Protein AF-A0A9E0HLS0-F1 (afdb_monomer)

Sequence (232 aa):
MLLFGTSYRWLPRQTAWRVVLLAAPLFMARAAHAQPTDLIISQYLEGSTGTNKYIELYNGTGASINLADYDLRLYTNGSPTPSQTATLTGTLASGTTIVYGNSAGTLFPAFTALDAICNFNGDDAVVLWNNQTTSYVDIFGNISVDPGTAWTSGSLSTANQSLVRNPNICSGVTVNPSGSGPTSFTTLGSEWTNAGTDNVSGLGSHTMTCGPTVNFNTATGSALENTGPATV

Foldseek 3Di:
DDDDDDDDDDDDDDPDPDPDPPPDPPPPDDPFAAAFCDKEFFKFACFPPLFQTKTKIAAARQAKDAQQQKKKFKAAQQAQDGPFIDRDGDIHGHQWMAMEGDPPRDLDDRHDHDNRRRSDFQQMKIFIAGNVVRFTFAIDHAHNEGQPHHQDDVPDTRHQWMKGFDQADRTHDGDGFDDYHNPSRVCRVPTIDTPGGSDCVCPGGDHHSHDHPPPPPPPPPPPPPPPDDDDD

Structure (mmCIF, N/CA/C/O backbone):
data_AF-A0A9E0HLS0-F1
#
_entry.id   AF-A0A9E0HLS0-F1
#
loop_
_atom_site.group_PDB
_atom_site.id
_atom_site.type_symbol
_atom_site.label_atom_id
_atom_site.label_alt_id
_atom_site.label_comp_id
_atom_site.label_asym_id
_atom_site.label_entity_id
_atom_site.label_seq_id
_atom_site.pdbx_PDB_ins_code
_atom_site.Cartn_x
_atom_site.Cartn_y
_atom_site.Cartn_z
_atom_site.occupancy
_atom_site.B_iso_or_equiv
_atom_site.auth_seq_id
_atom_site.auth_comp_id
_atom_site.auth_asym_id
_atom_site.auth_atom_id
_atom_site.pdbx_PDB_model_num
ATOM 1 N N . MET A 1 1 ? 54.125 -54.005 80.741 1.00 47.41 1 MET A N 1
ATOM 2 C CA . MET A 1 1 ? 53.910 -53.868 79.285 1.00 47.41 1 MET A CA 1
ATOM 3 C C . MET A 1 1 ? 52.493 -53.319 79.102 1.00 47.41 1 MET A C 1
ATOM 5 O O . MET A 1 1 ? 51.559 -54.092 79.171 1.00 47.41 1 MET A O 1
ATOM 9 N N . LEU A 1 2 ? 52.226 -52.036 79.367 1.00 40.16 2 LEU A N 1
ATOM 10 C CA . LEU A 1 2 ? 52.409 -50.849 78.511 1.00 40.16 2 LEU A CA 1
ATOM 11 C C . LEU A 1 2 ? 51.781 -50.976 77.101 1.00 40.16 2 LEU A C 1
ATOM 13 O O . LEU A 1 2 ? 52.326 -51.693 76.270 1.00 40.16 2 LEU A O 1
ATOM 17 N N . LEU A 1 3 ? 50.738 -50.144 76.891 1.00 42.00 3 LEU A N 1
ATOM 18 C CA . LEU A 1 3 ? 50.242 -49.513 75.643 1.00 42.00 3 LEU A CA 1
ATOM 19 C C . LEU A 1 3 ? 49.256 -50.335 74.769 1.00 42.00 3 LEU A C 1
ATOM 21 O O . LEU A 1 3 ? 49.412 -51.541 74.676 1.00 42.00 3 LEU A O 1
ATOM 25 N N . PHE A 1 4 ? 48.212 -49.835 74.080 1.00 46.50 4 PHE A N 1
ATOM 26 C CA . PHE A 1 4 ? 47.559 -48.535 73.771 1.00 46.50 4 PHE A CA 1
ATOM 27 C C . PHE A 1 4 ? 46.036 -48.858 73.615 1.00 46.50 4 PHE A C 1
ATOM 29 O O . PHE A 1 4 ? 45.709 -49.957 73.188 1.00 46.50 4 PHE A O 1
ATOM 36 N N . GLY A 1 5 ? 45.027 -48.065 74.000 1.00 46.34 5 GLY A N 1
ATOM 37 C CA . GLY A 1 5 ? 44.682 -46.726 73.512 1.00 46.34 5 GLY A CA 1
ATOM 38 C C . GLY A 1 5 ? 43.653 -46.777 72.359 1.00 46.34 5 GLY A C 1
ATOM 39 O O . GLY A 1 5 ? 44.043 -46.633 71.208 1.00 46.34 5 GLY A O 1
ATOM 40 N N . THR A 1 6 ? 42.352 -46.968 72.631 1.00 54.38 6 THR A N 1
ATOM 41 C CA . THR A 1 6 ? 41.280 -46.810 71.620 1.00 54.38 6 THR A CA 1
ATOM 42 C C . THR A 1 6 ? 40.876 -45.341 71.507 1.00 54.38 6 THR A C 1
ATOM 44 O O . THR A 1 6 ? 40.258 -44.793 72.421 1.00 54.38 6 THR A O 1
ATOM 47 N N . SER A 1 7 ? 41.215 -44.690 70.398 1.00 53.34 7 SER A N 1
ATOM 48 C CA . SER A 1 7 ? 40.824 -43.310 70.104 1.00 53.34 7 SER A CA 1
ATOM 49 C C . SER A 1 7 ? 39.524 -43.266 69.291 1.00 53.34 7 SER A C 1
ATOM 51 O O . SER A 1 7 ? 39.466 -43.703 68.144 1.00 53.34 7 SER A O 1
ATOM 53 N N . TYR A 1 8 ? 38.468 -42.695 69.878 1.00 49.22 8 TYR A N 1
ATOM 54 C CA . TYR A 1 8 ? 37.250 -42.319 69.161 1.00 49.22 8 TYR A CA 1
ATOM 55 C C . TYR A 1 8 ? 37.487 -40.984 68.448 1.00 49.22 8 TYR A C 1
ATOM 57 O O . TYR A 1 8 ? 37.680 -39.945 69.081 1.00 49.22 8 TYR A O 1
ATOM 65 N N . ARG A 1 9 ? 37.501 -41.013 67.115 1.00 60.66 9 ARG A N 1
ATOM 66 C CA . ARG A 1 9 ? 37.663 -39.827 66.270 1.00 60.66 9 ARG A CA 1
ATOM 67 C C . ARG A 1 9 ? 36.282 -39.252 65.949 1.00 60.66 9 ARG A C 1
ATOM 69 O O . ARG A 1 9 ? 35.531 -39.830 65.171 1.00 60.66 9 ARG A O 1
ATOM 76 N N . TRP A 1 10 ? 35.953 -38.119 66.559 1.00 49.12 10 TRP A N 1
ATOM 77 C CA . TRP A 1 10 ? 34.743 -37.350 66.268 1.00 49.12 10 TRP A CA 1
ATOM 78 C C . TRP A 1 10 ? 34.842 -36.717 64.872 1.00 49.12 10 TRP A C 1
ATOM 80 O O . TRP A 1 10 ? 35.781 -35.972 64.594 1.00 49.12 10 TRP A O 1
ATOM 90 N N . LEU A 1 11 ? 33.883 -37.008 63.988 1.00 53.78 11 LEU A N 1
ATOM 91 C CA . LEU A 1 11 ? 33.710 -36.279 62.728 1.00 53.78 11 LEU A CA 1
ATOM 92 C C . LEU A 1 11 ? 32.859 -35.026 62.994 1.00 53.78 11 LEU A C 1
ATOM 94 O O . LEU A 1 11 ? 31.799 -35.148 63.615 1.00 53.78 11 LEU A O 1
ATOM 98 N N . PRO A 1 12 ? 33.267 -33.828 62.540 1.00 55.47 12 PRO A N 1
ATOM 99 C CA . PRO A 1 12 ? 32.436 -32.642 62.684 1.00 55.47 12 PRO A CA 1
ATOM 100 C C . PRO A 1 12 ? 31.186 -32.770 61.803 1.00 55.47 12 PRO A C 1
ATOM 102 O O . PRO A 1 12 ? 31.272 -33.089 60.615 1.00 55.47 12 PRO A O 1
ATOM 105 N N . ARG A 1 13 ? 30.009 -32.508 62.386 1.00 57.44 13 ARG A N 1
ATOM 106 C CA . ARG A 1 13 ? 28.751 -32.347 61.644 1.00 57.44 13 ARG A CA 1
ATOM 107 C C . ARG A 1 13 ? 28.887 -31.134 60.725 1.00 57.44 13 ARG A C 1
ATOM 109 O O . ARG A 1 13 ? 28.894 -30.005 61.203 1.00 57.44 13 ARG A O 1
ATOM 116 N N . GLN A 1 14 ? 28.973 -31.362 59.419 1.00 53.53 14 GLN A N 1
ATOM 117 C CA . GLN A 1 14 ? 28.853 -30.282 58.448 1.00 53.53 14 GLN A CA 1
ATOM 118 C C . GLN A 1 14 ? 27.379 -29.888 58.330 1.00 53.53 14 GLN A C 1
ATOM 120 O O . GLN A 1 14 ? 26.563 -30.626 57.780 1.00 53.53 14 GLN A O 1
ATOM 125 N N . THR A 1 15 ? 27.020 -28.732 58.883 1.00 55.91 15 THR A N 1
ATOM 126 C CA . THR A 1 15 ? 25.755 -28.062 58.582 1.00 55.91 15 THR A CA 1
ATOM 127 C C . THR A 1 15 ? 25.851 -27.510 57.165 1.00 55.91 15 THR A C 1
ATOM 129 O O . THR A 1 15 ? 26.413 -26.447 56.928 1.00 55.91 15 THR A O 1
ATOM 132 N N . ALA A 1 16 ? 25.347 -28.267 56.191 1.00 60.25 16 ALA A N 1
ATOM 133 C CA . ALA A 1 16 ? 25.200 -27.783 54.828 1.00 60.25 16 ALA A CA 1
ATOM 134 C C . ALA A 1 16 ? 24.056 -26.758 54.787 1.00 60.25 16 ALA A C 1
ATOM 136 O O . ALA A 1 16 ? 22.884 -27.110 54.929 1.00 60.25 16 ALA A O 1
ATOM 137 N N . TRP A 1 17 ? 24.396 -25.485 54.597 1.00 50.19 17 TRP A N 1
ATOM 138 C CA . TRP A 1 17 ? 23.429 -24.428 54.320 1.00 50.19 17 TRP A CA 1
ATOM 139 C C . TRP A 1 17 ? 22.937 -24.632 52.886 1.00 50.19 17 TRP A C 1
ATOM 141 O O . TRP A 1 17 ? 23.637 -24.321 51.924 1.00 50.19 17 TRP A O 1
ATOM 151 N N . ARG A 1 18 ? 21.753 -25.227 52.721 1.00 60.53 18 ARG A N 1
ATOM 152 C CA . ARG A 1 18 ? 21.102 -25.319 51.411 1.00 60.53 18 ARG A CA 1
ATOM 153 C C . ARG A 1 18 ? 20.559 -23.939 51.046 1.00 60.53 18 ARG A C 1
ATOM 155 O O . ARG A 1 18 ? 19.499 -23.549 51.523 1.00 60.53 18 ARG A O 1
ATOM 162 N N . VAL A 1 19 ? 21.274 -23.215 50.190 1.00 56.28 19 VAL A N 1
ATOM 163 C CA . VAL A 1 19 ? 20.707 -22.072 49.468 1.00 56.28 19 VAL A CA 1
ATOM 164 C C . VAL A 1 19 ? 19.720 -22.641 48.451 1.00 56.28 19 VAL A C 1
ATOM 166 O O . VAL A 1 19 ? 20.118 -23.208 47.436 1.00 56.28 19 VAL A O 1
ATOM 169 N N . VAL A 1 20 ? 18.425 -22.556 48.748 1.00 64.75 20 VAL A N 1
ATOM 170 C CA . VAL A 1 20 ? 17.376 -22.840 47.764 1.00 64.75 20 VAL A CA 1
ATOM 171 C C . VAL A 1 20 ? 17.273 -21.605 46.874 1.00 64.75 20 VAL A C 1
ATOM 173 O O . VAL A 1 20 ? 16.704 -20.595 47.281 1.00 64.75 20 VAL A O 1
ATOM 176 N N . LEU A 1 21 ? 17.863 -21.657 45.676 1.00 56.97 21 LEU A N 1
ATOM 177 C CA . LEU A 1 21 ? 17.586 -20.664 44.640 1.00 56.97 21 LEU A CA 1
ATOM 178 C C . LEU A 1 21 ? 16.124 -20.846 44.209 1.00 56.97 21 LEU A C 1
ATOM 180 O O . LEU A 1 21 ? 15.789 -21.788 43.491 1.00 56.97 21 LEU A O 1
ATOM 184 N N . LEU A 1 22 ? 15.245 -19.959 44.667 1.00 62.16 22 LEU A N 1
ATOM 185 C CA . LEU A 1 22 ? 13.916 -19.802 44.089 1.00 62.16 22 LEU A CA 1
ATOM 186 C C . LEU A 1 22 ? 14.090 -19.189 42.697 1.00 62.16 22 LEU A C 1
ATOM 188 O O . LEU A 1 22 ? 14.289 -17.984 42.557 1.00 62.16 22 LEU A O 1
ATOM 192 N N . ALA A 1 23 ? 14.044 -20.027 41.662 1.00 64.19 23 ALA A N 1
ATOM 193 C CA . ALA A 1 23 ? 13.878 -19.561 40.295 1.00 64.19 23 ALA A CA 1
ATOM 194 C C . ALA A 1 23 ? 12.467 -18.969 40.172 1.00 64.19 23 ALA A C 1
ATOM 196 O O . ALA A 1 23 ? 11.489 -19.696 40.003 1.00 64.19 23 ALA A O 1
ATOM 197 N N . ALA A 1 24 ? 12.349 -17.649 40.315 1.00 63.97 24 ALA A N 1
ATOM 198 C CA . ALA A 1 24 ? 11.128 -16.954 39.944 1.00 63.97 24 ALA A CA 1
ATOM 199 C C . ALA A 1 24 ? 10.973 -17.069 38.416 1.00 63.97 24 ALA A C 1
ATOM 201 O O . ALA A 1 24 ? 11.922 -16.738 37.697 1.00 63.97 24 ALA A O 1
ATOM 202 N N . PRO A 1 25 ? 9.833 -17.550 37.890 1.00 64.31 25 PRO A N 1
ATOM 203 C CA . PRO A 1 25 ? 9.593 -17.515 36.457 1.00 64.31 25 PRO A CA 1
ATOM 204 C C . PRO A 1 25 ? 9.658 -16.058 35.994 1.00 64.31 25 PRO A C 1
ATOM 206 O O . PRO A 1 25 ? 8.907 -15.207 36.472 1.00 64.31 25 PRO A O 1
ATOM 209 N N . LEU A 1 26 ? 10.581 -15.765 35.077 1.00 57.06 26 LEU A N 1
ATOM 210 C CA . LEU A 1 26 ? 10.636 -14.475 34.407 1.00 57.06 26 LEU A CA 1
ATOM 211 C C . LEU A 1 26 ? 9.437 -14.401 33.456 1.00 57.06 26 LEU A C 1
ATOM 213 O O . LEU A 1 26 ? 9.509 -14.826 32.304 1.00 57.06 26 LEU A O 1
ATOM 217 N N . PHE A 1 27 ? 8.312 -13.894 33.953 1.00 56.50 27 PHE A N 1
ATOM 218 C CA . PHE A 1 27 ? 7.195 -13.511 33.105 1.00 56.50 27 PHE A CA 1
ATOM 219 C C . PHE A 1 27 ? 7.616 -12.276 32.312 1.00 56.50 27 PHE A C 1
ATOM 221 O O . PHE A 1 27 ? 7.570 -11.153 32.811 1.00 56.50 27 PHE A O 1
ATOM 228 N N . MET A 1 28 ? 8.056 -12.478 31.070 1.00 59.19 28 MET A N 1
ATOM 229 C CA . MET A 1 28 ? 8.166 -11.370 30.130 1.00 59.19 28 MET A CA 1
ATOM 230 C C . MET A 1 28 ? 6.752 -10.892 29.803 1.00 59.19 28 MET A C 1
ATOM 232 O O . MET A 1 28 ? 6.023 -11.538 29.049 1.00 59.19 28 MET A O 1
ATOM 236 N N . ALA A 1 29 ? 6.350 -9.767 30.390 1.00 53.69 29 ALA A N 1
ATOM 237 C CA . ALA A 1 29 ? 5.161 -9.056 29.958 1.00 53.69 29 ALA A CA 1
ATOM 238 C C . ALA A 1 29 ? 5.391 -8.597 28.511 1.00 53.69 29 ALA A C 1
ATOM 240 O O . ALA A 1 29 ? 6.211 -7.717 28.249 1.00 53.69 29 ALA A O 1
ATOM 241 N N . ARG A 1 30 ? 4.695 -9.219 27.554 1.00 57.50 30 ARG A N 1
ATOM 242 C CA . ARG A 1 30 ? 4.601 -8.684 26.192 1.00 57.50 30 ARG A CA 1
ATOM 243 C C . ARG A 1 30 ? 3.925 -7.322 26.305 1.00 57.50 30 ARG A C 1
ATOM 245 O O . ARG A 1 30 ? 2.801 -7.248 26.796 1.00 57.50 30 ARG A O 1
ATOM 252 N N . ALA A 1 31 ? 4.597 -6.262 25.862 1.00 54.00 31 ALA A N 1
ATOM 253 C CA . ALA A 1 31 ? 3.938 -4.984 25.641 1.00 54.00 31 ALA A CA 1
ATOM 254 C C . ALA A 1 31 ? 2.826 -5.218 24.607 1.00 54.00 31 ALA A C 1
ATOM 256 O O . ALA A 1 31 ? 3.102 -5.470 23.435 1.00 54.00 31 ALA A O 1
ATOM 257 N N . ALA A 1 32 ? 1.574 -5.237 25.061 1.00 58.31 32 ALA A N 1
ATOM 258 C CA . ALA A 1 32 ? 0.422 -5.295 24.179 1.00 58.31 32 ALA A CA 1
ATOM 259 C C . ALA A 1 32 ? 0.215 -3.887 23.616 1.00 58.31 32 ALA A C 1
ATOM 261 O O . ALA A 1 32 ? -0.137 -2.965 24.351 1.00 58.31 32 ALA A O 1
ATOM 262 N N . HIS A 1 33 ? 0.496 -3.708 22.329 1.00 66.38 33 HIS A N 1
ATOM 263 C CA . HIS A 1 33 ? 0.098 -2.500 21.618 1.00 66.38 33 HIS A CA 1
ATOM 264 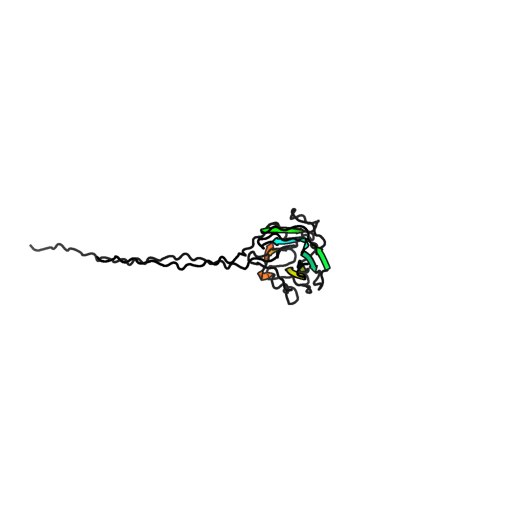C C . HIS A 1 33 ? -1.423 -2.460 21.471 1.00 66.38 33 HIS A C 1
ATOM 266 O O . HIS A 1 33 ? -2.050 -3.513 21.341 1.00 66.38 33 HIS A O 1
ATOM 272 N N . ALA A 1 34 ? -1.985 -1.246 21.478 1.00 77.56 34 ALA A N 1
ATOM 273 C CA . ALA A 1 34 ? -3.419 -1.003 21.366 1.00 77.56 34 ALA A CA 1
ATOM 274 C C . ALA A 1 34 ? -4.048 -1.764 20.190 1.00 77.56 34 ALA A C 1
ATOM 276 O O . ALA A 1 34 ? -3.391 -2.052 19.187 1.00 77.56 34 ALA A O 1
ATOM 277 N N . GLN A 1 35 ? -5.332 -2.096 20.332 1.00 85.75 35 GLN A N 1
ATOM 278 C CA . GLN A 1 35 ? -6.074 -2.738 19.256 1.00 85.75 35 GLN A CA 1
ATOM 279 C C . GLN A 1 35 ? -6.053 -1.865 17.996 1.00 85.75 35 GLN A C 1
ATOM 281 O O . GLN A 1 35 ? -6.328 -0.668 18.107 1.00 85.75 35 GLN A O 1
ATOM 286 N N . PRO A 1 36 ? -5.736 -2.445 16.825 1.00 92.44 36 PRO A N 1
ATOM 287 C CA . PRO A 1 36 ? -5.835 -1.742 15.557 1.00 92.44 36 PRO A CA 1
ATOM 288 C C . PRO A 1 36 ? -7.257 -1.239 15.366 1.00 92.44 36 PRO A C 1
ATOM 290 O O . PRO A 1 36 ? -8.219 -1.960 15.624 1.00 92.44 36 PRO A O 1
ATOM 293 N N . THR A 1 37 ? -7.393 -0.004 14.912 1.00 94.25 37 THR A N 1
ATOM 294 C CA . THR A 1 37 ? -8.701 0.613 14.669 1.00 94.25 37 THR A CA 1
ATOM 295 C C . THR A 1 37 ? -9.044 0.700 13.190 1.00 94.25 37 THR A C 1
ATOM 297 O O . THR A 1 37 ? -10.175 1.034 12.861 1.00 94.25 37 THR A O 1
ATOM 300 N N . ASP A 1 38 ? -8.083 0.421 12.308 1.00 97.38 38 ASP A N 1
ATOM 301 C CA . ASP A 1 38 ? -8.254 0.508 10.861 1.00 97.38 38 ASP A CA 1
ATOM 302 C C . ASP A 1 38 ? -7.362 -0.520 10.133 1.00 97.38 38 ASP A C 1
ATOM 304 O O . ASP A 1 38 ? -6.604 -1.274 10.757 1.00 97.38 38 ASP A O 1
ATOM 308 N N . LEU A 1 39 ? -7.490 -0.568 8.811 1.00 98.50 39 LEU A N 1
ATOM 309 C CA . LEU A 1 39 ? -6.663 -1.346 7.898 1.00 98.50 39 LEU A CA 1
ATOM 310 C C . LEU A 1 39 ? -5.207 -0.857 7.890 1.00 98.50 39 LEU A C 1
ATOM 312 O O . LEU A 1 39 ? -4.907 0.289 8.218 1.00 98.50 39 LEU A O 1
ATOM 316 N N . ILE A 1 40 ? -4.304 -1.722 7.434 1.00 98.75 40 ILE A N 1
ATOM 317 C CA . ILE A 1 40 ? -2.924 -1.356 7.090 1.00 98.75 40 ILE A CA 1
ATOM 318 C C . ILE A 1 40 ? -2.550 -1.920 5.723 1.00 98.75 40 ILE A C 1
ATOM 320 O O . ILE A 1 40 ? -3.106 -2.936 5.296 1.00 98.75 40 ILE A O 1
ATOM 324 N N . ILE A 1 41 ? -1.557 -1.313 5.078 1.00 98.94 41 ILE A N 1
ATOM 325 C CA . ILE A 1 41 ? -0.798 -1.950 4.004 1.00 98.94 41 ILE A CA 1
ATOM 326 C C . ILE A 1 41 ? 0.180 -2.924 4.674 1.00 98.94 41 ILE A C 1
ATOM 328 O O . ILE A 1 41 ? 1.131 -2.511 5.350 1.00 98.94 41 ILE A O 1
ATOM 332 N N . SER A 1 42 ? -0.084 -4.222 4.531 1.00 98.81 42 SER A N 1
ATOM 333 C CA . SER A 1 42 ? 0.703 -5.298 5.149 1.00 98.81 42 SER A CA 1
ATOM 33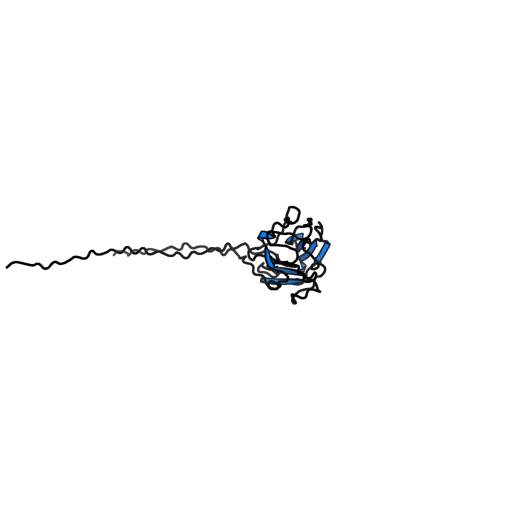4 C C . SER A 1 42 ? 1.834 -5.800 4.259 1.00 98.81 42 SER A C 1
ATOM 336 O O . SER A 1 42 ? 2.822 -6.329 4.775 1.00 98.81 42 SER A O 1
ATOM 338 N N . GLN A 1 43 ? 1.737 -5.599 2.944 1.00 98.75 43 GLN A N 1
ATOM 339 C CA . GLN A 1 43 ? 2.811 -5.920 2.015 1.00 98.75 43 GLN A CA 1
ATOM 340 C C . GLN A 1 43 ? 2.804 -4.988 0.801 1.00 98.75 43 GLN A C 1
ATOM 342 O O . GLN A 1 43 ? 1.756 -4.698 0.225 1.00 98.75 43 GLN A O 1
ATOM 347 N N . TYR A 1 44 ? 4.000 -4.562 0.406 1.00 98.81 44 TYR A N 1
ATOM 348 C CA . TYR A 1 44 ? 4.288 -3.913 -0.867 1.00 98.81 44 TYR A CA 1
ATOM 349 C C . TYR A 1 44 ? 5.259 -4.804 -1.634 1.00 98.81 44 TYR A C 1
ATOM 351 O O . TYR A 1 44 ? 6.250 -5.276 -1.073 1.00 98.81 44 TYR A O 1
ATOM 359 N N . LEU A 1 45 ? 4.990 -5.055 -2.908 1.00 98.69 45 LEU A N 1
ATOM 360 C CA . LEU A 1 45 ? 5.874 -5.843 -3.753 1.00 98.69 45 LEU A CA 1
ATOM 361 C C . LEU A 1 45 ? 6.042 -5.144 -5.093 1.00 98.69 45 LEU A C 1
ATOM 363 O O . LEU A 1 45 ? 5.090 -5.086 -5.867 1.00 98.69 45 LEU A O 1
ATOM 367 N N . GLU A 1 46 ? 7.258 -4.680 -5.373 1.00 98.25 46 GLU A N 1
ATOM 368 C CA . GLU A 1 46 ? 7.716 -4.377 -6.728 1.00 98.25 46 GLU A CA 1
ATOM 369 C C . GLU A 1 46 ? 8.686 -5.479 -7.164 1.00 98.25 46 GLU A C 1
ATOM 371 O O . GLU A 1 46 ? 9.760 -5.660 -6.588 1.00 98.25 46 GLU A O 1
ATOM 376 N N . GLY A 1 47 ? 8.266 -6.279 -8.136 1.00 94.06 47 GLY A N 1
ATOM 377 C CA . GLY A 1 47 ? 9.040 -7.395 -8.655 1.00 94.06 47 GLY A CA 1
ATOM 378 C C . GLY A 1 47 ? 10.116 -6.936 -9.630 1.00 94.06 47 GLY A C 1
ATOM 379 O O . GLY A 1 47 ? 10.054 -5.833 -10.166 1.00 94.06 47 GLY A O 1
ATOM 380 N N . SER A 1 48 ? 11.080 -7.813 -9.910 1.00 90.81 48 SER A N 1
ATOM 381 C CA . SER A 1 48 ? 12.155 -7.523 -10.875 1.00 90.81 48 SER A CA 1
ATOM 382 C C . SER A 1 48 ? 11.626 -7.342 -12.302 1.00 90.81 48 SER A C 1
ATOM 384 O O . SER A 1 48 ? 12.203 -6.630 -13.125 1.00 90.81 48 SER A O 1
ATOM 386 N N . THR A 1 49 ? 10.498 -7.986 -12.601 1.00 81.31 49 THR A N 1
ATOM 387 C CA . THR A 1 49 ? 9.719 -7.769 -13.816 1.00 81.31 49 THR A CA 1
ATOM 388 C C . THR A 1 49 ? 8.715 -6.648 -13.564 1.00 81.31 49 THR A C 1
ATOM 390 O O . THR A 1 49 ? 7.943 -6.738 -12.609 1.00 81.31 49 THR A O 1
ATOM 393 N N . GLY A 1 50 ? 8.632 -5.656 -14.452 1.00 88.19 50 GLY A N 1
ATOM 394 C CA . GLY A 1 50 ? 7.801 -4.458 -14.256 1.00 88.19 50 GLY A CA 1
ATOM 395 C C . GLY A 1 50 ? 6.284 -4.669 -14.093 1.00 88.19 50 GLY A C 1
ATOM 396 O O . GLY A 1 50 ? 5.570 -3.684 -13.925 1.00 88.19 50 GLY A O 1
ATOM 397 N N . THR A 1 51 ? 5.773 -5.904 -14.143 1.00 95.50 51 THR A N 1
ATOM 398 C CA . THR A 1 51 ? 4.354 -6.239 -13.923 1.00 95.50 51 THR A CA 1
ATOM 399 C C . THR A 1 51 ? 4.087 -7.040 -12.653 1.00 95.50 51 THR A C 1
ATOM 401 O O . THR A 1 51 ? 2.939 -7.131 -12.241 1.00 95.50 51 THR A O 1
ATOM 404 N N . ASN A 1 52 ? 5.087 -7.612 -11.979 1.00 97.62 52 ASN A N 1
ATOM 405 C CA . ASN A 1 52 ? 4.843 -8.282 -10.699 1.00 97.62 52 ASN A CA 1
ATOM 406 C C . ASN A 1 52 ? 4.759 -7.238 -9.588 1.00 97.62 52 ASN A C 1
ATOM 408 O O . ASN A 1 52 ? 5.715 -7.011 -8.860 1.00 97.62 52 ASN A O 1
ATOM 412 N N . LYS A 1 53 ? 3.610 -6.569 -9.510 1.00 98.44 53 LYS A N 1
ATOM 413 C CA . LYS A 1 53 ? 3.346 -5.456 -8.601 1.00 98.44 53 LYS A CA 1
ATOM 414 C C . LYS A 1 53 ? 2.119 -5.775 -7.770 1.00 98.44 53 LYS A C 1
ATOM 416 O O . LYS A 1 53 ? 1.047 -5.969 -8.345 1.00 98.44 53 LYS A O 1
ATOM 421 N N . TYR A 1 54 ? 2.276 -5.840 -6.449 1.00 98.81 54 TYR A N 1
ATOM 422 C CA . TYR A 1 54 ? 1.194 -6.195 -5.529 1.00 98.81 54 TYR A CA 1
ATOM 423 C C . TYR A 1 54 ? 1.165 -5.292 -4.295 1.00 98.81 54 TYR A C 1
ATOM 425 O O . TYR A 1 54 ? 2.208 -4.915 -3.762 1.00 98.81 54 TYR A O 1
ATOM 433 N N . ILE A 1 55 ? -0.047 -4.994 -3.833 1.00 98.88 55 ILE A N 1
ATOM 434 C CA . ILE A 1 55 ? -0.333 -4.318 -2.565 1.00 98.88 55 ILE A CA 1
ATOM 435 C C . ILE A 1 55 ? -1.264 -5.220 -1.771 1.00 98.88 55 ILE A C 1
ATOM 437 O O . ILE A 1 5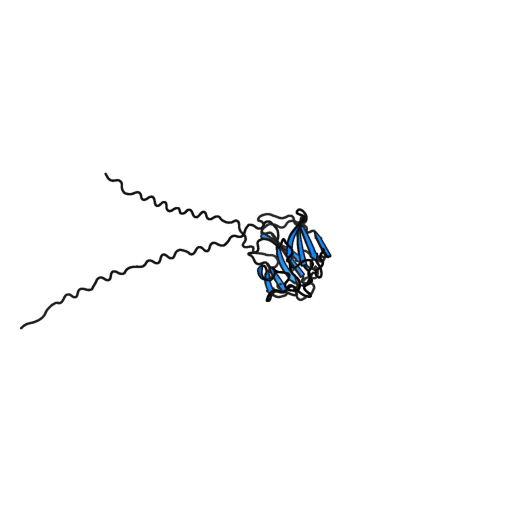5 ? -2.331 -5.591 -2.256 1.00 98.88 55 ILE A O 1
ATOM 441 N N . GLU A 1 56 ? -0.881 -5.558 -0.548 1.00 98.94 56 GLU A N 1
ATOM 442 C CA . GLU A 1 56 ? -1.741 -6.289 0.374 1.00 98.94 56 GLU A CA 1
ATOM 443 C C . GLU A 1 56 ? -2.279 -5.359 1.457 1.00 98.94 56 GLU A C 1
ATOM 445 O O . GLU A 1 56 ? -1.522 -4.602 2.068 1.00 98.94 56 GLU A O 1
ATOM 450 N N . LEU A 1 57 ? -3.584 -5.456 1.711 1.00 98.94 57 LEU A N 1
ATOM 451 C CA . LEU A 1 57 ? -4.227 -4.853 2.871 1.00 98.94 57 LEU A CA 1
ATOM 452 C C . LEU A 1 57 ? -4.555 -5.927 3.906 1.00 98.94 57 LEU A C 1
ATOM 454 O O . LEU A 1 57 ? -5.042 -6.999 3.543 1.00 98.94 57 LEU A O 1
ATOM 458 N N . TYR A 1 58 ? -4.379 -5.610 5.186 1.00 98.75 58 TYR A N 1
ATOM 459 C CA . TYR A 1 58 ? -4.756 -6.474 6.306 1.00 98.75 58 TYR A CA 1
ATOM 460 C C . TYR A 1 58 ? -5.744 -5.778 7.241 1.00 98.75 58 TYR A C 1
ATOM 462 O O . TYR A 1 58 ? -5.566 -4.610 7.596 1.00 98.75 58 TYR A O 1
ATOM 470 N N . ASN A 1 59 ? -6.756 -6.523 7.692 1.00 98.00 59 ASN A N 1
ATOM 471 C CA . ASN A 1 59 ? -7.691 -6.073 8.718 1.00 98.00 59 ASN A CA 1
ATOM 472 C C . ASN A 1 59 ? -7.366 -6.709 10.077 1.00 98.00 59 ASN A C 1
ATOM 474 O O . ASN A 1 59 ? -7.729 -7.854 10.336 1.00 98.00 59 ASN A O 1
ATOM 478 N N . GLY A 1 60 ? -6.736 -5.947 10.972 1.00 95.56 60 GLY A N 1
ATOM 479 C CA . GLY A 1 60 ? -6.418 -6.378 12.339 1.00 95.56 60 GLY A CA 1
ATOM 480 C C . GLY A 1 60 ? -7.420 -5.949 13.415 1.00 95.56 60 GLY A C 1
ATOM 481 O O . GLY A 1 60 ? -7.110 -6.087 14.594 1.00 95.56 60 GLY A O 1
ATOM 482 N N . THR A 1 61 ? -8.576 -5.390 13.046 1.00 95.19 61 THR A N 1
ATOM 483 C CA . THR A 1 61 ? -9.395 -4.573 13.967 1.00 95.19 61 THR A CA 1
ATOM 484 C C . THR A 1 61 ? -10.291 -5.345 14.933 1.00 95.19 61 THR A C 1
ATOM 486 O O . THR A 1 61 ? -10.870 -4.761 15.847 1.00 95.19 61 THR A O 1
ATOM 489 N N . GLY A 1 62 ? -10.454 -6.654 14.736 1.00 93.56 62 GLY A N 1
ATOM 490 C CA . GLY A 1 62 ? -11.418 -7.461 15.490 1.00 93.56 62 GLY A CA 1
ATOM 491 C C . GLY A 1 62 ? -12.843 -7.426 14.923 1.00 93.56 62 GLY A C 1
ATOM 492 O O . GLY A 1 62 ? -13.695 -8.175 15.399 1.00 93.56 62 GLY A O 1
ATOM 493 N N . ALA A 1 63 ? -13.113 -6.621 13.889 1.00 96.06 63 ALA A N 1
ATOM 494 C CA . ALA A 1 63 ? -14.398 -6.558 13.193 1.00 96.06 63 ALA A CA 1
ATOM 495 C C . ALA A 1 63 ? -14.223 -6.585 11.666 1.00 96.06 63 ALA A C 1
ATOM 497 O O . ALA A 1 63 ? -13.134 -6.366 11.145 1.00 96.06 63 ALA A O 1
ATOM 498 N N . SER A 1 64 ? -15.296 -6.885 10.929 1.00 98.19 64 SER A N 1
ATOM 499 C CA . SER A 1 64 ? -15.267 -6.786 9.462 1.00 98.19 64 SER A CA 1
ATOM 500 C C . SER A 1 64 ? -15.332 -5.324 9.022 1.00 98.19 64 SER A C 1
ATOM 502 O O . SER A 1 64 ? -16.085 -4.548 9.607 1.00 98.19 64 SER A O 1
ATOM 504 N N . ILE A 1 65 ? -14.584 -4.971 7.976 1.00 98.62 65 ILE A N 1
ATOM 505 C CA . ILE A 1 65 ? -14.534 -3.620 7.403 1.00 98.62 65 ILE A CA 1
ATOM 506 C C . ILE A 1 65 ? -15.146 -3.629 6.004 1.00 98.62 65 ILE A C 1
ATOM 508 O O . ILE A 1 65 ? -14.851 -4.507 5.192 1.00 98.62 65 ILE A O 1
ATOM 512 N N . ASN A 1 66 ? -15.990 -2.641 5.716 1.00 98.62 66 ASN A N 1
ATOM 513 C CA . ASN A 1 66 ? -16.513 -2.400 4.379 1.00 98.62 66 ASN A CA 1
ATOM 514 C C . ASN A 1 66 ? -15.456 -1.675 3.534 1.00 98.62 66 ASN A C 1
ATOM 516 O O . ASN A 1 66 ? -15.109 -0.531 3.807 1.00 98.62 66 ASN A O 1
ATOM 520 N N . LEU A 1 67 ? -14.945 -2.333 2.494 1.00 98.81 67 LEU A N 1
ATOM 521 C CA . LEU A 1 67 ? -13.888 -1.768 1.657 1.00 98.81 67 LEU A CA 1
ATOM 522 C C . LEU A 1 67 ? -14.397 -0.633 0.760 1.00 98.81 67 LEU A C 1
ATOM 524 O O . LEU A 1 67 ? -13.597 0.200 0.357 1.00 98.81 67 LEU A O 1
ATOM 528 N N . ALA A 1 68 ? -15.706 -0.533 0.503 1.00 98.56 68 ALA A N 1
ATOM 529 C CA . ALA A 1 68 ? -16.270 0.584 -0.264 1.00 98.56 68 ALA A CA 1
ATOM 530 C C . ALA A 1 68 ? -16.082 1.956 0.415 1.00 98.56 68 ALA A C 1
ATOM 532 O O . ALA A 1 68 ? -16.222 2.992 -0.231 1.00 98.56 68 ALA A O 1
ATOM 533 N N . ASP A 1 69 ? -15.727 1.965 1.701 1.00 98.69 69 ASP A N 1
ATOM 534 C CA . ASP A 1 69 ? -15.380 3.175 2.444 1.00 98.69 69 ASP A CA 1
ATOM 535 C C . ASP A 1 69 ? -13.941 3.649 2.180 1.00 98.69 69 ASP A C 1
ATOM 537 O O . ASP A 1 69 ? -13.546 4.698 2.686 1.00 98.69 69 ASP A O 1
ATOM 541 N N . TYR A 1 70 ? -13.162 2.918 1.375 1.00 98.94 70 TYR A N 1
ATOM 542 C CA . TYR A 1 70 ? -11.740 3.167 1.161 1.00 98.94 70 TYR A CA 1
ATOM 543 C C . TYR A 1 70 ? -11.382 3.313 -0.317 1.00 98.94 70 TYR A C 1
ATOM 545 O O . TYR A 1 70 ? -11.941 2.645 -1.189 1.00 98.94 70 TYR A O 1
ATOM 553 N N . ASP A 1 71 ? -10.370 4.137 -0.572 1.00 98.88 71 ASP A N 1
ATOM 554 C CA . ASP A 1 71 ? -9.644 4.164 -1.837 1.00 98.88 71 ASP A CA 1
ATOM 555 C C . ASP A 1 71 ? -8.214 3.661 -1.633 1.00 98.88 71 ASP A C 1
ATOM 557 O O . ASP A 1 71 ? -7.577 3.970 -0.621 1.00 98.88 71 ASP A O 1
ATOM 561 N N . LEU A 1 72 ? -7.665 3.010 -2.659 1.00 98.94 72 LEU A N 1
ATOM 562 C CA . LEU A 1 72 ? -6.227 3.060 -2.907 1.00 98.94 72 LEU A CA 1
ATOM 563 C C . LEU A 1 72 ? -5.915 4.219 -3.855 1.00 98.94 72 LEU A C 1
ATOM 565 O O . LEU A 1 72 ? -6.621 4.449 -4.841 1.00 98.94 72 LEU A O 1
ATOM 569 N N . ARG A 1 73 ? -4.849 4.958 -3.552 1.00 98.88 73 ARG A N 1
ATOM 570 C CA . ARG A 1 73 ? -4.405 6.130 -4.314 1.00 98.88 73 ARG A CA 1
ATOM 571 C C . ARG A 1 73 ? -2.929 6.015 -4.638 1.00 98.88 73 ARG A C 1
ATOM 573 O O . ARG A 1 73 ? -2.126 5.719 -3.757 1.00 98.88 73 ARG A O 1
ATOM 580 N N . LEU A 1 74 ? -2.591 6.282 -5.891 1.00 98.88 74 LEU A N 1
ATOM 581 C CA . LEU A 1 74 ? -1.221 6.307 -6.379 1.00 98.88 74 LEU A CA 1
ATOM 582 C C . LEU A 1 74 ? -0.781 7.750 -6.591 1.00 98.88 74 LEU A C 1
ATOM 584 O O . LEU A 1 74 ? -1.498 8.530 -7.219 1.00 98.88 74 LEU A O 1
ATOM 588 N N . TYR A 1 75 ? 0.404 8.088 -6.106 1.00 98.81 75 TYR A N 1
ATOM 589 C CA . TYR A 1 75 ? 1.038 9.385 -6.292 1.00 98.81 75 TYR A CA 1
ATOM 590 C C . TYR A 1 75 ? 2.337 9.167 -7.052 1.00 98.81 75 TYR A C 1
ATOM 592 O O . TYR A 1 75 ? 3.338 8.759 -6.464 1.00 98.81 75 TYR A O 1
ATOM 600 N N . THR A 1 76 ? 2.291 9.419 -8.357 1.00 98.56 76 THR A N 1
ATOM 601 C CA . THR A 1 76 ? 3.392 9.082 -9.250 1.00 98.56 76 THR A CA 1
ATOM 602 C C . THR A 1 76 ? 4.508 10.121 -9.181 1.00 98.56 76 THR A C 1
ATOM 604 O O . THR A 1 76 ? 4.209 11.319 -9.203 1.00 98.56 76 THR A O 1
ATOM 607 N N . ASN A 1 77 ? 5.768 9.679 -9.121 1.00 97.38 77 ASN A N 1
ATOM 608 C CA . ASN A 1 77 ? 6.978 10.513 -9.193 1.00 97.38 77 ASN A CA 1
ATOM 609 C C . ASN A 1 77 ? 6.922 11.754 -8.283 1.00 97.38 77 ASN A C 1
ATOM 611 O O . ASN A 1 77 ? 7.084 12.893 -8.730 1.00 97.38 77 ASN A O 1
ATOM 615 N N . GLY A 1 78 ? 6.588 11.553 -7.006 1.00 96.25 78 GLY A N 1
ATOM 616 C CA . GLY A 1 78 ? 6.503 12.649 -6.039 1.00 96.25 78 GLY A CA 1
ATOM 617 C C . GLY A 1 78 ? 5.375 13.658 -6.291 1.00 96.25 78 GLY A C 1
ATOM 618 O O . GLY A 1 78 ? 5.471 14.799 -5.838 1.00 96.25 78 GLY A O 1
ATOM 619 N N . SER A 1 79 ? 4.300 13.285 -6.992 1.00 98.19 79 SER A N 1
ATOM 620 C CA . SER A 1 79 ? 3.125 14.152 -7.164 1.00 98.19 79 SER A CA 1
ATOM 621 C C . SER A 1 79 ? 2.520 14.569 -5.807 1.00 98.19 79 SER A C 1
ATOM 623 O O . SER A 1 79 ? 2.414 13.736 -4.901 1.00 98.19 79 SER A O 1
ATOM 625 N N . PRO A 1 80 ? 2.063 15.829 -5.638 1.00 97.44 80 PRO A N 1
ATOM 626 C CA . PRO A 1 80 ? 1.373 16.271 -4.423 1.00 97.44 80 PRO A CA 1
ATOM 627 C C . PRO A 1 80 ? -0.105 15.855 -4.377 1.00 97.44 80 PRO A C 1
ATOM 629 O O . PRO A 1 80 ? -0.761 15.981 -3.343 1.00 97.44 80 PRO A O 1
ATOM 632 N N . THR A 1 81 ? -0.651 15.369 -5.492 1.00 98.12 81 THR A N 1
ATOM 633 C CA . THR A 1 81 ? -2.045 14.924 -5.622 1.00 98.12 81 THR A CA 1
ATOM 634 C C . THR A 1 81 ? -2.110 13.514 -6.205 1.00 98.12 81 THR A C 1
ATOM 636 O O . THR A 1 81 ? -1.226 13.162 -6.995 1.00 98.12 81 THR A O 1
ATOM 639 N N . PRO A 1 82 ? -3.149 12.716 -5.879 1.00 98.62 82 PRO A N 1
ATOM 640 C CA . PRO A 1 82 ? -3.323 11.395 -6.471 1.00 98.62 82 PRO A CA 1
ATOM 641 C C . PRO A 1 82 ? -3.275 11.488 -7.995 1.00 98.62 82 PRO A C 1
ATOM 643 O O . PRO A 1 82 ? -4.016 12.259 -8.603 1.00 98.62 82 PRO A O 1
ATOM 646 N N . SER A 1 83 ? -2.376 10.722 -8.598 1.00 98.56 83 SER A N 1
ATOM 647 C CA . SER A 1 83 ? -2.297 10.532 -10.046 1.00 98.56 83 SER A CA 1
ATOM 648 C C . SER A 1 83 ? -3.386 9.569 -10.503 1.00 98.56 83 SER A C 1
ATOM 650 O O . SER A 1 83 ? -3.986 9.772 -11.551 1.00 98.56 83 SER A O 1
ATOM 652 N N . GLN A 1 84 ? -3.670 8.558 -9.680 1.00 98.69 84 GLN A N 1
ATOM 653 C CA . GLN A 1 84 ? -4.748 7.598 -9.873 1.00 98.69 84 GLN A CA 1
ATOM 654 C C . GLN A 1 84 ? -5.442 7.334 -8.535 1.00 98.69 84 GLN A C 1
ATOM 656 O O . GLN A 1 84 ? -4.806 7.325 -7.479 1.00 98.69 84 GLN A O 1
ATOM 661 N N . THR A 1 85 ? -6.743 7.075 -8.598 1.00 98.75 85 THR A N 1
ATOM 662 C CA . THR A 1 85 ? -7.578 6.714 -7.449 1.00 98.75 85 THR A CA 1
ATOM 663 C C . THR A 1 85 ? -8.453 5.538 -7.847 1.00 98.75 85 THR A C 1
ATOM 665 O O . THR A 1 85 ? -9.054 5.554 -8.922 1.00 98.75 85 THR A O 1
ATOM 668 N N . ALA A 1 86 ? -8.553 4.538 -6.977 1.00 98.75 86 ALA A N 1
ATOM 669 C CA . ALA A 1 86 ? -9.462 3.421 -7.152 1.00 98.75 86 ALA A CA 1
ATOM 670 C C . ALA A 1 86 ? -10.218 3.145 -5.852 1.00 98.75 86 ALA A C 1
ATOM 672 O O . ALA A 1 86 ? -9.620 2.761 -4.846 1.00 98.75 86 ALA A O 1
ATOM 673 N N . THR A 1 87 ? -11.537 3.320 -5.897 1.00 98.62 87 THR A N 1
ATOM 674 C CA . THR A 1 87 ? -12.428 2.934 -4.802 1.00 98.62 87 THR A CA 1
ATOM 675 C C . THR A 1 87 ? -12.500 1.418 -4.716 1.00 98.62 87 THR A C 1
ATOM 677 O O . THR A 1 87 ? -12.713 0.733 -5.722 1.00 98.62 87 THR A O 1
ATOM 680 N N . LEU A 1 88 ? -12.292 0.894 -3.512 1.00 98.75 88 LEU A N 1
ATOM 681 C CA . LEU A 1 88 ? -12.278 -0.540 -3.267 1.00 98.75 88 LEU A CA 1
ATOM 682 C C . LEU A 1 88 ? -13.710 -1.075 -3.151 1.00 98.75 88 LEU A C 1
ATOM 684 O O . LEU A 1 88 ? -14.685 -0.327 -3.092 1.00 98.75 88 LEU A O 1
ATOM 688 N N . THR A 1 89 ? -13.865 -2.396 -3.149 1.00 98.31 89 THR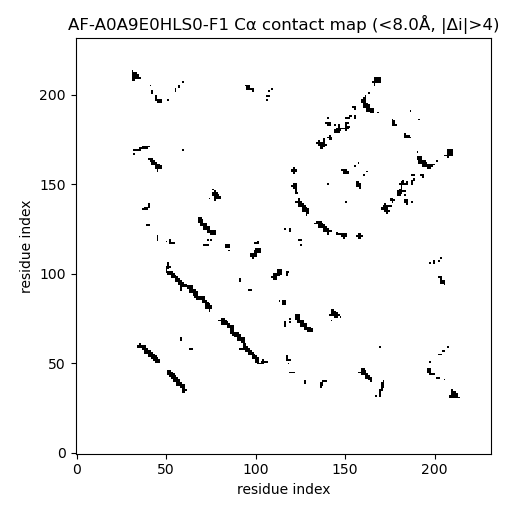 A N 1
ATOM 689 C CA . THR A 1 89 ? -15.187 -3.027 -3.053 1.00 98.31 89 THR A CA 1
ATOM 690 C C . THR A 1 89 ? -15.146 -4.265 -2.171 1.00 98.31 89 THR A C 1
ATOM 692 O O . THR A 1 89 ? -14.093 -4.865 -1.960 1.00 98.31 89 THR A O 1
ATOM 695 N N . GLY A 1 90 ? -16.312 -4.654 -1.656 1.00 98.06 90 GLY A N 1
ATOM 696 C CA . GLY A 1 90 ? -16.472 -5.841 -0.824 1.00 98.06 90 GLY A CA 1
ATOM 697 C C . GLY A 1 90 ? -16.295 -5.573 0.669 1.00 98.06 90 GLY A C 1
ATOM 698 O O . GLY A 1 90 ? -16.377 -4.445 1.150 1.00 98.06 90 GLY A O 1
ATOM 699 N N . THR A 1 91 ? -16.096 -6.646 1.424 1.00 98.50 91 THR A N 1
ATOM 700 C CA . THR A 1 91 ? -15.943 -6.614 2.880 1.00 98.50 91 THR A CA 1
ATOM 701 C C . THR A 1 91 ? -14.749 -7.471 3.259 1.00 98.50 91 THR A C 1
ATOM 703 O O . THR A 1 91 ? -14.652 -8.614 2.817 1.00 98.50 91 THR A O 1
ATOM 706 N N . LEU A 1 92 ? -13.858 -6.928 4.084 1.00 98.69 92 LEU A N 1
ATOM 707 C CA . LEU A 1 92 ? -12.685 -7.634 4.577 1.00 98.69 92 LEU A CA 1
ATOM 708 C C . LEU A 1 92 ? -12.920 -8.067 6.022 1.00 98.69 92 LEU A C 1
ATOM 710 O O . LEU A 1 92 ? -13.074 -7.228 6.913 1.00 98.69 92 LEU A O 1
ATOM 714 N N . ALA A 1 93 ? -12.959 -9.375 6.260 1.00 98.50 93 ALA A N 1
ATOM 715 C CA . ALA A 1 93 ? -13.129 -9.921 7.600 1.00 98.50 93 ALA A CA 1
ATOM 716 C C . ALA A 1 93 ? -11.900 -9.632 8.478 1.00 98.50 93 ALA A C 1
ATOM 718 O O . ALA A 1 93 ? -10.775 -9.527 7.985 1.00 98.50 93 ALA A O 1
ATOM 719 N N . SER A 1 94 ? -12.100 -9.539 9.793 1.00 96.81 94 SER A N 1
ATOM 720 C CA . SER A 1 94 ? -10.983 -9.423 10.735 1.00 96.81 94 SER A CA 1
ATOM 721 C C . SER A 1 94 ? -10.035 -10.620 10.622 1.00 96.81 94 SER A C 1
ATOM 723 O O . SER A 1 94 ? -10.476 -11.760 10.492 1.00 96.81 94 SER A O 1
ATOM 725 N N . GLY A 1 95 ? -8.735 -10.361 10.737 1.00 96.25 95 GLY A N 1
ATOM 726 C CA . GLY A 1 95 ? -7.668 -11.354 10.646 1.00 96.25 95 GLY A CA 1
ATOM 727 C C . GLY A 1 95 ? -7.369 -11.831 9.225 1.00 96.25 95 GLY A C 1
ATOM 728 O O . GLY A 1 95 ? -6.626 -12.795 9.068 1.00 96.25 95 GLY A O 1
ATOM 729 N N . THR A 1 96 ? -7.941 -11.196 8.199 1.00 98.31 96 THR A N 1
ATOM 730 C CA . THR A 1 96 ? -7.756 -11.592 6.794 1.00 98.31 96 THR A CA 1
ATOM 731 C C . THR A 1 96 ? -7.085 -10.495 5.978 1.00 98.31 96 THR A C 1
ATOM 733 O O . THR A 1 96 ? -7.038 -9.332 6.396 1.00 98.31 96 THR A O 1
ATOM 736 N N . THR A 1 97 ? -6.555 -10.884 4.818 1.00 98.75 97 THR A N 1
ATOM 737 C CA . THR A 1 97 ? -5.948 -9.970 3.854 1.00 98.75 97 THR A CA 1
ATOM 738 C C . THR A 1 97 ? -6.707 -9.948 2.534 1.00 98.75 97 THR A C 1
ATOM 740 O O . THR A 1 97 ? -7.471 -10.861 2.209 1.00 98.75 97 THR A O 1
ATOM 743 N N . ILE A 1 98 ? -6.490 -8.885 1.768 1.00 98.88 98 ILE A N 1
ATOM 744 C CA . ILE A 1 98 ? -6.822 -8.817 0.347 1.00 98.88 98 ILE A CA 1
ATOM 745 C C . ILE A 1 98 ? -5.596 -8.318 -0.410 1.00 98.88 98 ILE A C 1
ATOM 747 O O . ILE A 1 98 ? -4.975 -7.331 -0.017 1.00 98.88 98 ILE A O 1
ATOM 751 N N . VAL A 1 99 ? -5.257 -9.006 -1.498 1.00 98.94 99 VAL A N 1
ATOM 752 C CA . VAL A 1 99 ? -4.136 -8.646 -2.366 1.00 98.94 99 VAL A CA 1
ATOM 753 C C . VAL A 1 99 ? -4.684 -8.005 -3.633 1.00 98.94 99 VAL A C 1
ATOM 755 O O . VAL A 1 99 ? -5.504 -8.603 -4.332 1.00 98.94 99 VAL A O 1
ATOM 758 N N . TYR A 1 100 ? -4.211 -6.804 -3.936 1.00 98.88 100 TYR A N 1
ATOM 759 C CA . TYR A 1 100 ? -4.385 -6.143 -5.222 1.00 98.88 100 TYR A CA 1
ATOM 760 C C . TYR A 1 100 ? -3.119 -6.309 -6.051 1.00 98.88 100 TYR A C 1
ATOM 762 O O . TYR A 1 100 ? -2.016 -6.281 -5.503 1.00 98.88 100 TYR A O 1
ATOM 770 N N . GLY A 1 101 ? -3.263 -6.484 -7.360 1.00 98.69 101 GLY A N 1
ATOM 771 C CA . GLY A 1 101 ? -2.120 -6.705 -8.241 1.00 98.69 101 GLY A CA 1
ATOM 772 C C . GLY A 1 101 ? -2.316 -6.181 -9.652 1.00 98.69 101 GLY A C 1
ATOM 773 O O . GLY A 1 101 ? -3.436 -5.896 -10.083 1.00 98.69 101 GLY A O 1
ATOM 774 N N . ASN A 1 102 ? -1.210 -6.066 -10.380 1.00 98.50 102 ASN A N 1
ATOM 775 C CA . ASN A 1 102 ? -1.235 -5.841 -11.820 1.00 98.50 102 ASN A CA 1
ATOM 776 C C . ASN A 1 102 ? -1.806 -7.082 -12.521 1.00 98.50 102 ASN A C 1
ATOM 778 O O . ASN A 1 102 ? -1.412 -8.205 -12.206 1.00 98.50 102 ASN A O 1
ATOM 782 N N . SER A 1 103 ? -2.691 -6.903 -13.495 1.00 98.12 103 SER A N 1
ATOM 783 C CA . SER A 1 103 ? -3.333 -7.999 -14.230 1.00 98.12 103 SER A CA 1
ATOM 784 C C . SER A 1 103 ? -2.349 -8.856 -15.032 1.00 98.12 103 SER A C 1
ATOM 786 O O . SER A 1 103 ? -2.635 -10.024 -15.288 1.00 98.12 103 SER A O 1
ATOM 788 N N . ALA A 1 104 ? -1.180 -8.313 -15.386 1.00 97.44 104 ALA A N 1
ATOM 789 C CA . ALA A 1 104 ? -0.087 -9.046 -16.024 1.00 97.44 104 ALA A CA 1
ATOM 790 C C . ALA A 1 104 ? 0.937 -9.618 -15.020 1.00 97.44 104 ALA A C 1
ATOM 792 O O . ALA A 1 104 ? 1.983 -10.132 -15.429 1.00 97.44 104 ALA A O 1
ATOM 793 N N . GLY A 1 105 ? 0.674 -9.512 -13.715 1.00 97.19 105 GLY A N 1
ATOM 794 C CA . GLY A 1 105 ? 1.435 -10.190 -12.672 1.00 97.19 105 GLY A CA 1
ATOM 795 C C . GLY A 1 105 ? 1.193 -11.701 -12.705 1.00 97.19 105 GLY A C 1
ATOM 796 O O . GLY A 1 105 ? 0.078 -12.165 -12.936 1.00 97.19 105 GLY A O 1
ATOM 797 N N . THR A 1 106 ? 2.249 -12.486 -12.491 1.00 96.94 106 THR A N 1
ATOM 798 C CA . THR A 1 106 ? 2.200 -13.955 -12.615 1.00 96.94 106 THR A CA 1
ATOM 799 C C . THR A 1 106 ? 2.678 -14.702 -11.375 1.00 96.94 106 THR A C 1
ATOM 801 O O . THR A 1 106 ? 2.477 -15.910 -11.287 1.00 96.94 106 THR A O 1
ATOM 804 N N . LEU A 1 107 ? 3.351 -14.029 -10.437 1.00 97.00 107 LEU A N 1
ATOM 805 C CA . LEU A 1 107 ? 3.964 -14.689 -9.279 1.00 97.00 107 LEU A CA 1
ATOM 806 C C . LEU A 1 107 ? 2.960 -15.091 -8.198 1.00 97.00 107 LEU A C 1
ATOM 808 O O . LEU A 1 107 ? 3.184 -16.082 -7.509 1.00 97.00 107 LEU A O 1
ATOM 812 N N . PHE A 1 108 ? 1.860 -14.353 -8.049 1.00 97.56 108 PHE A N 1
ATOM 813 C CA . PHE A 1 108 ? 0.828 -14.657 -7.065 1.00 97.56 108 PHE A CA 1
ATOM 814 C C . PHE A 1 108 ? -0.530 -14.749 -7.762 1.00 97.56 108 PHE A C 1
ATOM 816 O O . PHE A 1 108 ? -0.963 -13.757 -8.330 1.00 97.56 108 PHE A O 1
ATOM 823 N N . PRO A 1 109 ? -1.215 -15.906 -7.757 1.00 95.44 109 PRO A N 1
ATOM 824 C CA . PRO A 1 109 ? -2.452 -16.078 -8.521 1.00 95.44 109 PRO A CA 1
ATOM 825 C C . PRO A 1 109 ? -3.718 -15.588 -7.797 1.00 95.44 109 PRO A C 1
ATOM 827 O O . PRO A 1 109 ? -4.757 -15.440 -8.432 1.00 95.44 109 PRO A O 1
ATOM 830 N N . ALA A 1 110 ? -3.669 -15.365 -6.479 1.00 97.19 110 ALA A N 1
ATOM 831 C CA . ALA A 1 110 ? -4.846 -15.085 -5.650 1.00 97.19 110 ALA A CA 1
ATOM 832 C C . ALA A 1 110 ? -5.018 -13.583 -5.347 1.00 97.19 110 ALA A C 1
ATOM 834 O O . ALA A 1 110 ? -5.068 -13.182 -4.187 1.00 97.19 110 ALA A O 1
ATOM 835 N N . PHE A 1 111 ? -5.100 -12.747 -6.384 1.00 98.44 111 PHE A N 1
ATOM 836 C CA . PHE A 1 111 ? -5.246 -11.292 -6.249 1.00 98.44 111 PHE A CA 1
ATOM 837 C C . PHE A 1 111 ? -6.466 -10.745 -6.998 1.00 98.44 111 PHE A C 1
ATOM 839 O O . PHE A 1 111 ? -6.993 -11.366 -7.921 1.00 98.44 111 PHE A O 1
ATOM 846 N N . THR A 1 112 ? -6.878 -9.537 -6.618 1.00 98.62 112 THR A N 1
ATOM 847 C CA . THR A 1 112 ? -7.822 -8.709 -7.373 1.00 98.62 112 THR A CA 1
ATOM 848 C C . THR A 1 112 ? -7.039 -7.775 -8.291 1.00 98.62 112 THR A C 1
ATOM 850 O O . THR A 1 112 ? -6.210 -6.995 -7.822 1.00 98.62 112 THR A O 1
ATOM 853 N N . ALA A 1 113 ? -7.287 -7.831 -9.600 1.00 98.44 113 ALA A N 1
ATOM 854 C CA . ALA A 1 113 ? -6.619 -6.943 -10.548 1.00 98.44 113 ALA A CA 1
ATOM 855 C C . ALA A 1 113 ? -6.999 -5.473 -10.295 1.00 98.44 113 ALA A C 1
ATOM 857 O O . ALA A 1 113 ? -8.182 -5.135 -10.224 1.00 98.44 113 ALA A O 1
ATOM 858 N N . LEU A 1 114 ? -5.995 -4.603 -10.172 1.00 98.50 114 LEU A N 1
ATOM 859 C CA . LEU A 1 114 ? -6.168 -3.174 -9.910 1.00 98.50 114 LEU A CA 1
ATOM 860 C C . LEU A 1 114 ? -5.083 -2.353 -10.619 1.00 98.50 114 LEU A C 1
ATOM 862 O O . LEU A 1 114 ? -4.307 -1.636 -9.991 1.00 98.50 114 LEU A O 1
ATOM 866 N N . ASP A 1 115 ? -5.027 -2.459 -11.947 1.00 98.25 115 ASP A N 1
ATOM 867 C CA . ASP A 1 115 ? -3.953 -1.892 -12.781 1.00 98.25 115 ASP A CA 1
ATOM 868 C C . ASP A 1 115 ? -3.731 -0.387 -12.600 1.00 98.25 115 ASP A C 1
ATOM 870 O O . ASP A 1 115 ? -2.604 0.085 -12.713 1.00 98.25 115 ASP A O 1
ATOM 874 N N . ALA A 1 116 ? -4.791 0.367 -12.290 1.00 97.38 116 ALA A N 1
ATOM 875 C CA . ALA A 1 116 ? -4.698 1.804 -12.042 1.00 97.38 116 ALA A CA 1
ATOM 876 C C . ALA A 1 116 ? -3.802 2.152 -10.842 1.00 97.38 116 ALA A C 1
ATOM 878 O O . ALA A 1 116 ? -3.272 3.257 -10.800 1.00 97.38 116 ALA A O 1
ATOM 879 N N . ILE A 1 117 ? -3.664 1.229 -9.886 1.00 98.56 117 ILE A N 1
ATOM 880 C CA . ILE A 1 117 ? -2.832 1.384 -8.691 1.00 98.56 117 ILE A CA 1
ATOM 881 C C . ILE A 1 117 ? -1.572 0.535 -8.814 1.00 98.56 117 ILE A C 1
ATOM 883 O O . ILE A 1 117 ? -0.474 1.032 -8.594 1.00 98.56 117 ILE A O 1
ATOM 887 N N . CYS A 1 118 ? -1.703 -0.735 -9.201 1.00 98.38 118 CYS A N 1
ATOM 888 C CA . CYS A 1 118 ? -0.602 -1.695 -9.292 1.00 98.38 118 CYS A CA 1
ATOM 889 C C . CYS A 1 118 ? 0.239 -1.530 -10.571 1.00 98.38 118 CYS A C 1
ATOM 891 O O . CYS A 1 118 ? 0.672 -2.503 -11.188 1.00 98.38 118 CYS A O 1
ATOM 893 N N . ASN A 1 119 ? 0.472 -0.289 -10.985 1.00 96.81 119 ASN A N 1
ATOM 894 C CA . ASN A 1 119 ? 1.464 0.103 -11.983 1.00 96.81 119 ASN A CA 1
ATOM 895 C C . ASN A 1 119 ? 2.632 0.898 -11.359 1.00 96.81 119 ASN A C 1
ATOM 897 O O . ASN A 1 119 ? 3.569 1.210 -12.091 1.00 96.81 119 ASN A O 1
ATOM 901 N N . PHE A 1 120 ? 2.610 1.124 -10.037 1.00 98.31 120 PHE A N 1
ATOM 902 C CA . PHE A 1 120 ? 3.628 1.837 -9.255 1.00 98.31 120 PHE A CA 1
ATOM 903 C C . PHE A 1 120 ? 5.061 1.344 -9.472 1.00 98.31 120 PHE A C 1
ATOM 905 O O . PHE A 1 120 ? 5.267 0.164 -9.745 1.00 98.31 120 PHE A O 1
ATOM 912 N N . ASN A 1 121 ? 6.063 2.186 -9.274 1.00 97.56 121 ASN A N 1
ATOM 913 C CA . ASN A 1 121 ? 7.469 1.789 -9.117 1.00 97.56 121 ASN A CA 1
ATOM 914 C C . ASN A 1 121 ? 8.100 2.491 -7.900 1.00 97.56 121 ASN A C 1
ATOM 916 O O . ASN A 1 121 ? 7.405 3.173 -7.149 1.00 97.56 121 ASN A O 1
ATOM 920 N N . GLY A 1 122 ? 9.385 2.249 -7.636 1.00 97.50 122 GLY A N 1
ATOM 921 C CA . GLY A 1 122 ? 10.045 2.613 -6.375 1.00 97.50 122 GLY A CA 1
ATOM 922 C C . GLY A 1 122 ? 9.996 4.093 -5.958 1.00 97.50 122 GLY A C 1
ATOM 923 O O . GLY A 1 122 ? 10.239 4.402 -4.793 1.00 97.50 122 GLY A O 1
ATOM 924 N N . ASP A 1 123 ? 9.676 5.014 -6.860 1.00 98.12 123 ASP A N 1
ATOM 925 C CA . ASP A 1 123 ? 9.510 6.453 -6.619 1.00 98.12 123 ASP A CA 1
ATOM 926 C C . ASP A 1 123 ? 8.046 6.908 -6.465 1.00 98.12 123 ASP A C 1
ATOM 928 O O . ASP A 1 123 ? 7.777 8.101 -6.283 1.00 98.12 123 ASP A O 1
ATOM 932 N N . ASP A 1 124 ? 7.102 5.965 -6.440 1.00 98.75 124 ASP A N 1
ATOM 933 C CA . ASP A 1 124 ? 5.676 6.237 -6.291 1.00 98.75 124 ASP A CA 1
ATOM 934 C C . ASP A 1 124 ? 5.165 5.942 -4.878 1.00 98.75 124 ASP A C 1
ATOM 936 O O . ASP A 1 124 ? 5.382 4.862 -4.318 1.00 98.75 124 ASP A O 1
ATOM 940 N N . ALA A 1 125 ? 4.395 6.875 -4.314 1.00 98.81 125 ALA A N 1
ATOM 941 C CA . ALA A 1 125 ? 3.715 6.634 -3.046 1.00 98.81 125 ALA A CA 1
ATOM 942 C C . ALA A 1 125 ? 2.350 5.964 -3.273 1.00 98.81 125 ALA A C 1
ATOM 944 O O . ALA A 1 125 ? 1.572 6.373 -4.142 1.00 98.81 125 ALA A O 1
ATOM 945 N N . VAL A 1 126 ? 2.031 4.970 -2.444 1.00 98.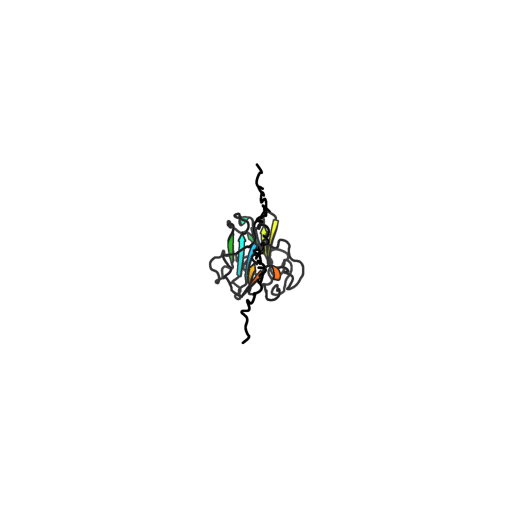94 126 VAL A N 1
ATOM 946 C CA . VAL A 1 126 ? 0.729 4.291 -2.419 1.00 98.94 126 VAL A CA 1
ATOM 947 C C . VAL A 1 126 ? 0.048 4.583 -1.091 1.00 98.94 126 VAL A C 1
ATOM 949 O O . VAL A 1 126 ? 0.628 4.412 -0.021 1.00 98.94 126 VAL A O 1
ATOM 952 N N . VAL A 1 127 ? -1.199 5.034 -1.156 1.00 98.94 127 VAL A N 1
ATOM 953 C CA . VAL A 1 127 ? -1.946 5.513 0.005 1.00 98.94 127 VAL A CA 1
ATOM 954 C C . VAL A 1 127 ? -3.260 4.764 0.123 1.00 98.94 127 VAL A C 1
ATOM 956 O O . VAL A 1 127 ? -4.022 4.683 -0.841 1.00 98.94 127 VAL A O 1
ATOM 959 N N . LEU A 1 128 ? -3.548 4.285 1.330 1.00 98.94 128 LEU A N 1
ATOM 960 C CA . LEU A 1 128 ? -4.879 3.858 1.731 1.00 98.94 128 LEU A CA 1
ATOM 961 C C . LEU A 1 128 ? -5.609 5.050 2.358 1.00 98.94 128 LEU A C 1
ATOM 963 O O . LEU A 1 128 ? -5.141 5.652 3.330 1.00 98.94 128 LEU A O 1
ATOM 967 N N . TRP A 1 129 ? -6.752 5.405 1.785 1.00 98.88 129 TRP A N 1
ATOM 968 C CA . TRP A 1 129 ? -7.539 6.568 2.180 1.00 98.88 129 TRP A CA 1
ATOM 969 C C . TRP A 1 129 ? -8.934 6.152 2.627 1.00 98.88 129 TRP A C 1
ATOM 971 O O . TRP A 1 129 ? -9.575 5.361 1.943 1.00 98.88 129 TRP A O 1
ATOM 981 N N . ASN A 1 130 ? -9.424 6.725 3.725 1.00 98.75 130 ASN A N 1
ATOM 982 C CA . ASN A 1 130 ? -10.791 6.523 4.193 1.00 98.75 130 ASN A CA 1
ATOM 983 C C . ASN A 1 130 ? -11.687 7.671 3.698 1.00 98.75 130 ASN A C 1
ATOM 985 O O . ASN A 1 130 ? -11.490 8.843 4.034 1.00 98.75 130 ASN A O 1
ATOM 989 N N . ASN A 1 131 ? -12.680 7.329 2.880 1.00 98.31 131 ASN A N 1
ATOM 990 C CA . ASN A 1 131 ? -13.620 8.266 2.269 1.00 98.31 131 ASN A CA 1
ATOM 991 C C . ASN A 1 131 ? -14.645 8.817 3.267 1.00 98.31 131 ASN A C 1
ATOM 993 O O . ASN A 1 131 ? -15.132 9.929 3.072 1.00 98.31 131 ASN A O 1
ATOM 997 N N . GLN A 1 132 ? -14.939 8.082 4.342 1.00 97.88 132 GLN A N 1
ATOM 998 C CA . GLN A 1 132 ? -15.892 8.500 5.375 1.00 97.88 132 GLN A CA 1
ATOM 999 C C . GLN A 1 132 ? -15.282 9.549 6.305 1.00 97.88 132 GLN A C 1
ATOM 1001 O O . GLN A 1 132 ? -15.919 10.549 6.628 1.00 97.88 132 GLN A O 1
ATOM 1006 N N . THR A 1 133 ? -14.035 9.339 6.727 1.00 97.88 133 THR A N 1
ATOM 1007 C CA . THR A 1 133 ? -13.325 10.262 7.628 1.00 97.88 133 THR A CA 1
ATOM 1008 C C . THR A 1 133 ? -12.512 11.314 6.883 1.00 97.88 133 THR A C 1
ATOM 1010 O O . THR A 1 133 ? -12.023 12.260 7.501 1.00 97.88 133 THR A O 1
ATOM 1013 N N . THR A 1 134 ? -12.368 11.183 5.562 1.00 98.00 134 THR A N 1
ATOM 1014 C CA . THR A 1 134 ? -11.533 12.050 4.718 1.00 98.00 134 THR A CA 1
ATOM 1015 C C . THR A 1 134 ? -10.096 12.162 5.237 1.00 98.00 134 THR A C 1
ATOM 1017 O O . THR A 1 134 ? -9.546 13.256 5.365 1.00 98.00 134 THR A O 1
ATOM 1020 N N . SER A 1 135 ? -9.488 11.019 5.562 1.00 98.25 135 SER A N 1
ATOM 1021 C CA . SER A 1 135 ? -8.157 10.960 6.172 1.00 98.25 135 SER A CA 1
ATOM 1022 C C . SER A 1 135 ? -7.293 9.827 5.623 1.00 98.25 135 SER A C 1
ATOM 1024 O O . SER A 1 135 ? -7.792 8.816 5.125 1.00 98.25 135 SER A O 1
ATOM 1026 N N . TYR A 1 136 ? -5.976 9.985 5.772 1.00 98.69 136 TYR A N 1
ATOM 1027 C CA . TYR A 1 136 ? -5.018 8.911 5.534 1.00 98.69 136 TYR A CA 1
ATOM 1028 C C . TYR A 1 136 ? -5.193 7.803 6.566 1.00 98.69 136 TYR A C 1
ATOM 1030 O O . TYR A 1 136 ? -5.282 8.075 7.765 1.00 98.69 136 TYR A O 1
ATOM 1038 N N . VAL A 1 137 ? -5.216 6.569 6.078 1.00 98.81 137 VAL A N 1
ATOM 1039 C CA . VAL A 1 137 ? -5.231 5.354 6.895 1.00 98.81 137 VAL A CA 1
ATOM 1040 C C . VAL A 1 137 ? -3.823 4.790 6.966 1.00 98.81 137 VAL A C 1
ATOM 1042 O O . VAL A 1 137 ? -3.326 4.486 8.046 1.00 98.81 137 VAL A O 1
ATOM 1045 N N . ASP A 1 138 ? -3.162 4.703 5.812 1.00 98.88 138 ASP A N 1
ATOM 1046 C CA . ASP A 1 138 ? -1.777 4.271 5.713 1.00 98.88 138 ASP A CA 1
ATOM 1047 C C . ASP A 1 138 ? -1.110 4.886 4.480 1.00 98.88 138 ASP A C 1
ATOM 1049 O O . ASP A 1 138 ? -1.739 5.034 3.428 1.00 98.88 138 ASP A O 1
ATOM 1053 N N . ILE A 1 139 ? 0.165 5.238 4.613 1.00 98.88 139 ILE A N 1
ATOM 1054 C CA . ILE A 1 139 ? 0.986 5.825 3.555 1.00 98.88 139 ILE A CA 1
ATOM 1055 C C . ILE A 1 139 ? 2.229 4.953 3.399 1.00 98.88 139 ILE A C 1
ATOM 1057 O O . ILE A 1 139 ? 3.043 4.826 4.316 1.00 98.88 139 ILE A O 1
ATOM 1061 N N . PHE A 1 140 ? 2.390 4.386 2.209 1.00 98.88 140 PHE A N 1
ATOM 1062 C CA . PHE A 1 140 ? 3.622 3.760 1.762 1.00 98.88 140 PHE A CA 1
ATOM 1063 C C . PHE A 1 140 ? 4.386 4.748 0.873 1.00 98.88 140 PHE A C 1
ATOM 1065 O O . PHE A 1 140 ? 3.934 5.052 -0.229 1.00 98.88 140 PHE A O 1
ATOM 1072 N N . GLY A 1 141 ? 5.526 5.259 1.342 1.00 98.50 141 GLY A N 1
ATOM 1073 C CA . GLY A 1 141 ? 6.324 6.273 0.641 1.00 98.50 141 GLY A CA 1
ATOM 1074 C C . GLY A 1 141 ? 6.221 7.662 1.276 1.00 98.50 141 GLY A C 1
ATOM 1075 O O . GLY A 1 141 ? 5.947 7.802 2.470 1.00 98.50 141 GLY A O 1
ATOM 1076 N N . ASN A 1 142 ? 6.473 8.704 0.480 1.00 98.50 142 ASN A N 1
ATOM 1077 C CA . ASN A 1 142 ? 6.345 10.100 0.899 1.00 98.50 142 ASN A CA 1
ATOM 1078 C C . ASN A 1 142 ? 5.704 10.938 -0.218 1.00 98.50 142 ASN A C 1
ATOM 1080 O O . ASN A 1 142 ? 6.283 11.130 -1.285 1.00 98.50 142 ASN A O 1
ATOM 1084 N N . ILE A 1 143 ? 4.498 11.444 0.035 1.00 98.56 143 ILE A N 1
ATOM 1085 C CA . ILE A 1 143 ? 3.747 12.269 -0.914 1.00 98.56 143 ILE A CA 1
ATOM 1086 C C . ILE A 1 143 ? 4.487 13.595 -1.135 1.00 98.56 143 ILE A C 1
ATOM 1088 O O . ILE A 1 143 ? 4.973 14.207 -0.187 1.00 98.56 143 ILE A O 1
ATOM 1092 N N . SER A 1 144 ? 4.476 14.110 -2.367 1.00 97.56 144 SER A N 1
ATOM 1093 C CA . SER A 1 144 ? 5.177 15.348 -2.766 1.00 97.56 144 SER A CA 1
ATOM 1094 C C . SER A 1 144 ? 6.710 15.257 -2.807 1.00 97.56 144 SER A C 1
ATOM 1096 O O . SER A 1 144 ? 7.368 16.291 -2.947 1.00 97.56 144 SER A O 1
ATOM 1098 N N . VAL A 1 145 ? 7.300 14.064 -2.666 1.00 98.06 145 VAL A N 1
ATOM 1099 C CA . VAL A 1 145 ? 8.755 13.870 -2.738 1.00 98.06 145 VAL A CA 1
ATOM 1100 C C . VAL A 1 145 ? 9.090 12.807 -3.770 1.00 98.06 145 VAL A C 1
ATOM 1102 O O . VAL A 1 145 ? 8.645 11.676 -3.655 1.00 98.06 145 VAL A O 1
ATOM 1105 N N . ASP A 1 146 ? 9.926 13.166 -4.738 1.00 97.81 146 ASP A N 1
ATOM 1106 C CA . ASP A 1 146 ? 10.532 12.223 -5.674 1.00 97.81 146 ASP A CA 1
ATOM 1107 C C . ASP A 1 146 ? 11.914 11.785 -5.130 1.00 97.81 146 ASP A C 1
ATOM 1109 O O . ASP A 1 146 ? 12.800 12.635 -4.948 1.00 97.81 146 ASP A O 1
ATOM 1113 N N . PRO A 1 147 ? 12.123 10.495 -4.799 1.00 98.00 147 PRO A N 1
ATOM 1114 C CA . PRO A 1 147 ? 13.417 9.972 -4.363 1.00 98.00 147 PRO A CA 1
ATOM 1115 C C . PRO A 1 147 ? 14.380 9.673 -5.532 1.00 98.00 147 PRO A C 1
ATOM 1117 O O . PRO A 1 147 ? 15.497 9.208 -5.300 1.00 98.00 147 PRO A O 1
ATOM 1120 N N . GLY A 1 148 ? 13.963 9.896 -6.778 1.00 97.81 148 GLY A N 1
ATOM 1121 C CA . GLY A 1 148 ? 14.698 9.677 -8.021 1.00 97.81 148 GLY A CA 1
ATOM 1122 C C . GLY A 1 148 ? 14.602 8.255 -8.576 1.00 97.81 148 GLY A C 1
ATOM 1123 O O . GLY A 1 148 ? 14.518 8.070 -9.781 1.00 97.81 148 GLY A O 1
ATOM 1124 N N . THR A 1 149 ? 14.674 7.222 -7.739 1.00 97.19 149 THR A N 1
ATOM 1125 C CA . THR A 1 149 ? 14.471 5.824 -8.188 1.00 97.19 149 THR A CA 1
ATOM 1126 C C . THR A 1 149 ? 13.776 4.996 -7.127 1.00 97.19 149 THR A C 1
ATOM 1128 O O . THR A 1 149 ? 12.939 4.158 -7.439 1.00 97.19 149 THR A O 1
ATOM 1131 N N . ALA A 1 150 ? 14.173 5.184 -5.870 1.00 98.31 150 ALA A N 1
ATOM 1132 C CA . ALA A 1 150 ? 13.616 4.457 -4.748 1.00 98.31 150 ALA A CA 1
ATOM 1133 C C . ALA A 1 150 ? 13.843 5.222 -3.456 1.00 98.31 150 ALA A C 1
ATOM 1135 O O . ALA A 1 150 ? 14.930 5.769 -3.233 1.00 98.31 150 ALA A O 1
ATOM 1136 N N . TRP A 1 151 ? 12.877 5.154 -2.547 1.00 98.69 151 TRP A N 1
ATOM 1137 C CA . TRP A 1 151 ? 13.196 5.349 -1.139 1.00 98.69 151 TRP A CA 1
ATOM 1138 C C . TRP A 1 151 ? 14.030 4.188 -0.601 1.00 98.69 151 TRP A C 1
ATOM 1140 O O . TRP A 1 151 ? 13.753 3.024 -0.907 1.00 98.69 151 TRP A O 1
ATOM 1150 N N . THR A 1 152 ? 15.026 4.511 0.225 1.00 98.50 152 THR A N 1
ATOM 1151 C CA . THR A 1 152 ? 15.978 3.551 0.795 1.00 98.50 152 THR A CA 1
ATOM 1152 C C . THR A 1 152 ? 16.205 3.775 2.290 1.00 98.50 152 THR A C 1
ATOM 1154 O O . THR A 1 152 ? 16.166 4.898 2.795 1.00 98.50 152 THR A O 1
ATOM 1157 N N . SER A 1 153 ? 16.455 2.682 3.014 1.00 98.06 153 SER A N 1
ATOM 1158 C CA . SER A 1 153 ? 16.847 2.702 4.427 1.00 98.06 153 SER A CA 1
ATOM 1159 C C . SER A 1 153 ? 17.705 1.475 4.744 1.00 98.06 153 SER A C 1
ATOM 1161 O O . SER A 1 153 ? 17.212 0.351 4.818 1.00 98.06 153 SER A O 1
ATOM 1163 N N . GLY A 1 154 ? 19.020 1.657 4.884 1.00 96.12 154 GLY A N 1
ATOM 1164 C CA . GLY A 1 154 ? 19.943 0.524 5.008 1.00 96.12 154 GLY A CA 1
ATOM 1165 C C . GLY A 1 154 ? 19.891 -0.378 3.767 1.00 96.12 154 GLY A C 1
ATOM 1166 O O . GLY A 1 154 ? 20.182 0.078 2.667 1.00 96.12 154 GLY A O 1
ATOM 1167 N N . SER A 1 155 ? 19.527 -1.653 3.940 1.00 95.44 155 SER A N 1
ATOM 1168 C CA . SER A 1 155 ? 19.346 -2.615 2.837 1.00 95.44 155 SER A CA 1
ATOM 1169 C C . SER A 1 155 ? 17.936 -2.620 2.226 1.00 95.44 155 SER A C 1
ATOM 1171 O O . SER A 1 155 ? 17.688 -3.357 1.265 1.00 95.44 155 SER A O 1
ATOM 1173 N N . LEU A 1 156 ? 17.007 -1.840 2.785 1.00 98.44 156 LEU A N 1
ATOM 1174 C CA . LEU A 1 156 ? 15.646 -1.703 2.276 1.00 98.44 156 LEU A CA 1
ATOM 1175 C C . LEU A 1 156 ? 15.634 -0.737 1.093 1.00 98.44 156 LEU A C 1
ATOM 1177 O O . LEU A 1 156 ? 16.230 0.341 1.155 1.00 98.44 156 LEU A O 1
ATOM 1181 N N . SER A 1 157 ? 14.916 -1.125 0.049 1.00 98.44 157 SER A N 1
ATOM 1182 C CA . SER A 1 157 ? 14.634 -0.342 -1.148 1.00 98.44 157 SER A CA 1
ATOM 1183 C C . SER A 1 157 ? 13.182 -0.571 -1.529 1.00 98.44 157 SER A C 1
ATOM 1185 O O . SER A 1 157 ? 12.694 -1.693 -1.465 1.00 98.44 157 SER A O 1
ATOM 1187 N N . THR A 1 158 ? 12.499 0.482 -1.947 1.00 98.50 158 THR A N 1
ATOM 1188 C CA . THR A 1 158 ? 11.158 0.374 -2.543 1.00 98.50 158 THR A CA 1
ATOM 1189 C C . THR A 1 158 ? 11.215 -0.159 -3.975 1.00 98.50 158 THR A C 1
ATOM 1191 O O . THR A 1 158 ? 10.312 -0.874 -4.374 1.00 98.50 158 THR A O 1
ATOM 1194 N N . ALA A 1 159 ? 12.321 0.047 -4.699 1.00 98.12 159 ALA A N 1
ATOM 1195 C CA . ALA A 1 159 ? 12.530 -0.582 -5.999 1.00 98.12 159 ALA A CA 1
ATOM 1196 C C . ALA A 1 159 ? 12.932 -2.059 -5.887 1.00 98.12 159 ALA A C 1
ATOM 1198 O O . ALA A 1 159 ? 13.887 -2.385 -5.171 1.00 98.12 159 ALA A O 1
ATOM 1199 N N . ASN A 1 160 ? 12.280 -2.912 -6.685 1.00 97.69 160 ASN A N 1
ATOM 1200 C CA . ASN A 1 160 ? 12.608 -4.330 -6.906 1.00 97.69 160 ASN A CA 1
ATOM 1201 C C . ASN A 1 160 ? 12.697 -5.188 -5.623 1.00 97.69 160 ASN A C 1
ATOM 1203 O O . ASN A 1 160 ? 13.526 -6.105 -5.531 1.00 97.69 160 ASN A O 1
ATOM 1207 N N . GLN A 1 161 ? 11.875 -4.891 -4.615 1.00 98.00 161 GLN A N 1
ATOM 1208 C CA . GLN A 1 161 ? 11.801 -5.660 -3.374 1.00 98.00 161 GLN A CA 1
ATOM 1209 C C . GLN A 1 161 ? 10.363 -5.997 -2.978 1.00 98.00 161 GLN A C 1
ATOM 1211 O O . GLN A 1 161 ? 9.394 -5.306 -3.286 1.00 98.00 161 GLN A O 1
ATOM 1216 N N . SER A 1 162 ? 10.258 -7.093 -2.237 1.00 98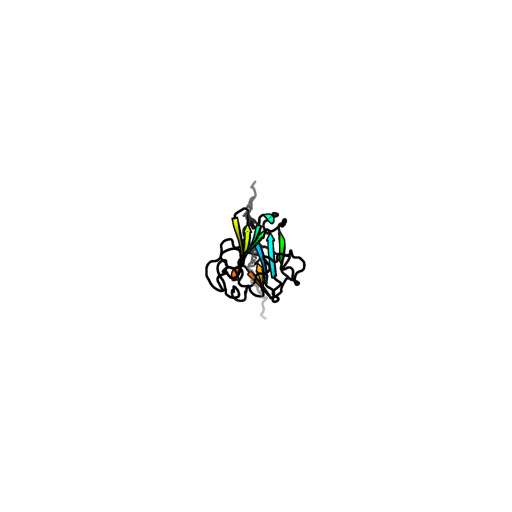.38 162 SER A N 1
ATOM 1217 C CA . SER A 1 162 ? 9.094 -7.498 -1.463 1.00 98.38 162 SER A CA 1
ATOM 1218 C C . SER A 1 162 ? 9.295 -7.006 -0.034 1.00 98.38 162 SER A C 1
ATOM 1220 O O . SER A 1 162 ? 10.198 -7.462 0.668 1.00 98.38 162 SER A O 1
ATOM 1222 N N . LEU A 1 163 ? 8.473 -6.059 0.394 1.00 98.75 163 LEU A N 1
ATOM 1223 C CA . LEU A 1 163 ? 8.532 -5.431 1.705 1.00 98.75 163 LEU A CA 1
ATOM 1224 C C . LEU A 1 163 ? 7.304 -5.848 2.505 1.00 98.75 163 LEU A C 1
ATOM 1226 O O . LEU A 1 163 ? 6.174 -5.569 2.110 1.00 98.75 163 LEU A O 1
ATOM 1230 N N . VAL A 1 164 ? 7.529 -6.515 3.634 1.00 98.75 164 VAL A N 1
ATOM 1231 C CA . VAL A 1 164 ? 6.468 -6.997 4.528 1.00 98.75 164 VAL A CA 1
ATOM 1232 C C . VAL A 1 164 ? 6.425 -6.111 5.762 1.00 98.75 164 VAL A C 1
ATOM 1234 O O . VAL A 1 164 ? 7.466 -5.820 6.359 1.00 98.75 164 VAL A O 1
ATOM 1237 N N . ARG A 1 165 ? 5.227 -5.678 6.150 1.00 98.62 165 ARG A N 1
ATOM 1238 C CA . ARG A 1 165 ? 5.025 -4.875 7.353 1.00 98.62 165 ARG A CA 1
ATOM 1239 C C . ARG A 1 165 ? 5.429 -5.678 8.590 1.00 98.62 165 ARG A C 1
ATOM 1241 O O . ARG A 1 165 ? 5.137 -6.868 8.697 1.00 98.62 165 ARG A O 1
ATOM 1248 N N . ASN A 1 166 ? 6.088 -5.038 9.548 1.00 97.88 166 ASN A N 1
ATOM 1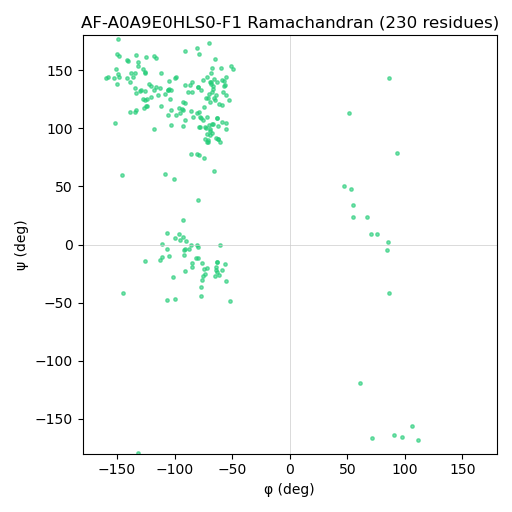249 C CA . ASN A 1 166 ? 6.479 -5.696 10.790 1.00 97.88 166 ASN A CA 1
ATOM 1250 C C . ASN A 1 166 ? 5.232 -6.034 11.641 1.00 97.88 166 ASN A C 1
ATOM 1252 O O . ASN A 1 166 ? 4.361 -5.178 11.803 1.00 97.88 166 ASN A O 1
ATOM 1256 N N . PRO A 1 167 ? 5.149 -7.229 12.264 1.00 95.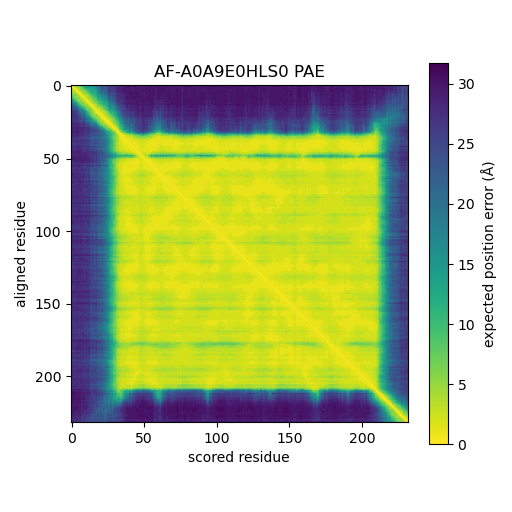94 167 PRO A N 1
ATOM 1257 C CA . PRO A 1 167 ? 3.968 -7.654 13.027 1.00 95.94 167 PRO A CA 1
ATOM 1258 C C . PRO A 1 167 ? 3.575 -6.750 14.201 1.00 95.94 167 PRO A C 1
ATOM 1260 O O . PRO A 1 167 ? 2.445 -6.798 14.679 1.00 95.94 167 PRO A O 1
ATOM 1263 N N . ASN A 1 168 ? 4.512 -5.960 14.723 1.00 94.38 168 ASN A N 1
ATOM 1264 C CA . ASN A 1 168 ? 4.286 -5.063 15.852 1.00 94.38 168 ASN A CA 1
ATOM 1265 C C . ASN A 1 168 ? 3.728 -3.687 15.449 1.00 94.38 168 ASN A C 1
ATOM 1267 O O . ASN A 1 168 ? 3.492 -2.875 16.346 1.00 94.38 168 ASN A O 1
ATOM 1271 N N . ILE A 1 169 ? 3.510 -3.425 14.156 1.00 96.38 169 ILE A N 1
ATOM 1272 C CA . ILE A 1 169 ? 2.908 -2.183 13.659 1.00 96.38 169 ILE A CA 1
ATOM 1273 C C . ILE A 1 169 ? 1.387 -2.320 13.681 1.00 96.38 169 ILE A C 1
ATOM 1275 O O . ILE A 1 169 ? 0.827 -3.151 12.979 1.00 96.38 169 ILE A O 1
ATOM 1279 N N . CYS A 1 170 ? 0.726 -1.518 14.515 1.00 94.12 170 CYS A N 1
ATOM 1280 C CA . CYS A 1 170 ? -0.705 -1.663 14.829 1.00 94.12 170 CYS A CA 1
ATOM 1281 C C . CYS A 1 170 ? -1.603 -0.602 14.194 1.00 94.12 170 CYS A C 1
ATOM 1283 O O . CYS A 1 170 ? -2.818 -0.636 14.366 1.00 94.12 170 CYS A O 1
ATOM 1285 N N . SER A 1 171 ? -1.004 0.361 13.507 1.00 95.81 171 SER A N 1
ATOM 1286 C CA . SER A 1 171 ? -1.683 1.444 12.811 1.00 95.81 171 SER A CA 1
ATOM 1287 C C . SER A 1 171 ? -0.843 1.836 11.608 1.00 95.81 171 SER A C 1
ATOM 1289 O O . SER A 1 171 ? 0.387 1.784 11.681 1.00 95.81 171 SER A O 1
ATOM 1291 N N . GLY A 1 172 ? -1.500 2.242 10.528 1.00 97.75 172 GLY A N 1
ATOM 1292 C CA . GLY A 1 172 ? -0.810 2.791 9.372 1.00 97.75 172 GLY A CA 1
ATOM 1293 C C . GLY A 1 172 ? -0.204 4.167 9.651 1.00 97.75 172 GLY A C 1
ATOM 1294 O O . GLY A 1 172 ? -0.417 4.782 10.702 1.00 97.75 172 GLY A O 1
ATOM 1295 N N . VAL A 1 173 ? 0.557 4.660 8.680 1.00 98.38 173 VAL A N 1
ATOM 1296 C CA . VAL A 1 173 ? 1.118 6.012 8.691 1.00 98.38 173 VAL A CA 1
ATOM 1297 C C . VAL A 1 173 ? 0.023 7.002 8.285 1.00 98.38 173 VAL A C 1
ATOM 1299 O O . VAL A 1 173 ? -0.283 7.158 7.108 1.00 98.38 173 VAL A O 1
ATOM 1302 N N . THR A 1 174 ? -0.578 7.690 9.258 1.00 98.19 174 THR A N 1
ATOM 1303 C CA . THR A 1 174 ? -1.704 8.620 9.017 1.00 98.19 174 THR A CA 1
ATOM 1304 C C . THR A 1 174 ? -1.273 10.068 8.759 1.00 98.19 174 THR A C 1
ATOM 1306 O O . THR A 1 174 ? -2.105 10.941 8.506 1.00 98.19 174 THR A O 1
ATOM 1309 N N . VAL A 1 175 ? 0.026 10.352 8.848 1.00 97.94 175 VAL A N 1
ATOM 1310 C CA . VAL A 1 175 ? 0.617 11.670 8.599 1.00 97.94 175 VAL A CA 1
ATOM 1311 C C . VAL A 1 175 ? 1.729 11.493 7.582 1.00 97.94 175 VAL A C 1
ATOM 1313 O O . VAL A 1 175 ? 2.630 10.690 7.804 1.00 97.94 175 VAL A O 1
ATOM 1316 N N . ASN A 1 176 ? 1.672 12.247 6.481 1.00 97.88 176 ASN A N 1
ATOM 1317 C CA . ASN A 1 176 ? 2.696 12.162 5.447 1.00 97.88 176 ASN A CA 1
ATOM 1318 C C . ASN A 1 176 ? 4.091 12.415 6.050 1.00 97.88 176 ASN A C 1
ATOM 1320 O O . ASN A 1 176 ? 4.260 13.430 6.741 1.00 97.88 176 ASN A O 1
ATOM 1324 N N . PRO A 1 177 ? 5.081 11.536 5.805 1.00 96.00 177 PRO A N 1
ATOM 1325 C CA . PRO A 1 177 ? 6.439 11.754 6.277 1.00 96.00 177 PRO A CA 1
ATOM 1326 C C . PRO A 1 177 ? 6.998 13.103 5.811 1.00 96.00 177 PRO A C 1
ATOM 1328 O O . PRO A 1 177 ? 6.731 13.567 4.706 1.00 96.00 177 PRO A O 1
ATOM 1331 N N . SER A 1 178 ? 7.799 13.754 6.650 1.00 92.38 178 SER A N 1
ATOM 1332 C CA . SER A 1 178 ? 8.513 14.976 6.273 1.00 92.38 178 SER A CA 1
ATOM 1333 C C . SER A 1 178 ? 9.900 14.654 5.704 1.00 92.38 178 SER A C 1
ATOM 1335 O O . SER A 1 178 ? 10.407 13.542 5.841 1.00 92.38 178 SER A O 1
ATOM 1337 N N . GLY A 1 179 ? 10.534 15.642 5.070 1.00 93.12 179 GLY A N 1
ATOM 1338 C CA . GLY A 1 179 ? 11.886 15.522 4.520 1.00 93.12 179 GLY A CA 1
ATOM 1339 C C . GLY A 1 179 ? 11.919 15.556 2.994 1.00 93.12 179 GLY A C 1
ATOM 1340 O O . GLY A 1 179 ? 10.945 15.927 2.347 1.00 93.12 179 GLY A O 1
ATOM 1341 N N . SER A 1 180 ? 13.069 15.207 2.422 1.00 95.38 180 SER A N 1
ATOM 1342 C CA . SER A 1 180 ? 13.303 15.202 0.977 1.00 95.38 180 SER A CA 1
ATOM 1343 C C . SER A 1 180 ? 14.294 14.107 0.575 1.00 95.38 180 SER A C 1
ATOM 1345 O O . SER A 1 180 ? 15.031 13.579 1.411 1.00 95.38 180 SER A O 1
ATOM 1347 N N . GLY A 1 181 ? 14.300 13.765 -0.714 1.00 96.38 181 GLY A N 1
ATOM 1348 C CA . GLY A 1 181 ? 15.231 12.804 -1.297 1.00 96.38 181 GLY A CA 1
ATOM 1349 C C . GLY A 1 181 ? 14.985 11.338 -0.900 1.00 96.38 181 GLY A C 1
ATOM 1350 O O . GLY A 1 181 ? 13.946 11.005 -0.328 1.00 96.38 181 GLY A O 1
ATOM 1351 N N . PRO A 1 182 ? 15.955 10.448 -1.179 1.00 97.56 182 PRO A N 1
ATOM 1352 C CA . PRO A 1 182 ? 15.787 8.994 -1.065 1.00 97.56 182 PRO A CA 1
ATOM 1353 C C . PRO A 1 182 ? 15.501 8.464 0.344 1.00 97.56 182 PRO A C 1
ATOM 1355 O O . PRO A 1 182 ? 15.089 7.322 0.497 1.00 97.56 182 PRO A O 1
ATOM 1358 N N . THR A 1 183 ? 15.719 9.253 1.394 1.00 97.25 183 THR A N 1
ATOM 1359 C CA . THR A 1 183 ? 15.510 8.827 2.788 1.00 97.25 183 THR A CA 1
ATOM 1360 C C . THR A 1 183 ? 14.260 9.447 3.416 1.00 97.25 183 THR A C 1
ATOM 1362 O O . THR A 1 183 ? 14.081 9.362 4.630 1.00 97.25 183 THR A O 1
ATOM 1365 N N . SER A 1 184 ? 13.406 10.108 2.625 1.00 97.69 184 SER A N 1
ATOM 1366 C CA . SER A 1 184 ? 12.236 10.833 3.138 1.00 97.69 184 SER A CA 1
ATOM 1367 C C . SER A 1 184 ? 11.066 9.933 3.547 1.00 97.69 184 SER A C 1
ATOM 1369 O O . SER A 1 184 ? 10.188 10.384 4.280 1.00 97.69 184 SER A O 1
ATOM 1371 N N . PHE A 1 185 ? 11.044 8.662 3.132 1.00 98.06 185 PHE A N 1
ATOM 1372 C CA . PHE A 1 185 ? 10.130 7.661 3.681 1.00 98.06 185 PHE A CA 1
ATOM 1373 C C . PHE A 1 185 ? 10.670 7.174 5.035 1.00 98.06 185 PHE A C 1
ATOM 1375 O O . PHE A 1 185 ? 11.283 6.112 5.155 1.00 98.06 185 PHE A O 1
ATOM 1382 N N . THR A 1 186 ? 10.486 8.000 6.065 1.00 97.00 186 THR A N 1
ATOM 1383 C CA . THR A 1 186 ? 11.162 7.856 7.365 1.00 97.00 186 THR A CA 1
ATOM 1384 C C . THR A 1 186 ? 10.799 6.585 8.129 1.00 97.00 186 THR A C 1
ATOM 1386 O O . THR A 1 186 ? 11.590 6.142 8.960 1.00 97.00 186 THR A O 1
ATOM 1389 N N . THR A 1 187 ? 9.650 5.968 7.839 1.00 97.69 187 THR A N 1
ATOM 1390 C CA . THR A 1 187 ? 9.221 4.731 8.502 1.00 97.69 187 THR A CA 1
ATOM 1391 C C . THR A 1 187 ? 9.653 3.451 7.786 1.00 97.69 187 THR A C 1
ATOM 1393 O O . THR A 1 187 ? 9.492 2.365 8.347 1.00 97.69 187 THR A O 1
ATOM 1396 N N . LEU A 1 188 ? 10.280 3.547 6.602 1.00 98.56 188 LEU A N 1
ATOM 1397 C CA . LEU A 1 188 ? 10.752 2.385 5.840 1.00 98.56 188 LEU A CA 1
ATOM 1398 C C . LEU A 1 188 ? 11.627 1.462 6.703 1.00 98.56 188 LEU A C 1
ATOM 1400 O O . LEU A 1 188 ? 11.377 0.266 6.780 1.00 98.56 188 LEU A O 1
ATOM 1404 N N . GLY A 1 189 ? 12.610 2.028 7.410 1.00 98.06 189 GLY A N 1
ATOM 1405 C CA . GLY A 1 189 ? 13.556 1.264 8.232 1.00 98.06 189 GLY A CA 1
ATOM 1406 C C . GLY A 1 189 ? 12.998 0.716 9.548 1.00 98.06 189 GLY A C 1
ATOM 1407 O O . GLY A 1 189 ? 13.577 -0.209 10.112 1.00 98.06 189 GLY A O 1
ATOM 1408 N N . SER A 1 190 ? 11.905 1.282 10.065 1.00 97.69 190 SER A N 1
ATOM 1409 C CA . SER A 1 190 ? 11.335 0.901 11.365 1.00 97.69 190 SER A CA 1
ATOM 1410 C C . SER A 1 190 ? 10.115 -0.010 11.247 1.00 97.69 190 SER A C 1
ATOM 1412 O O . SER A 1 190 ? 9.838 -0.792 12.158 1.00 97.69 190 SER A O 1
ATOM 1414 N N . GLU A 1 191 ? 9.376 0.083 10.144 1.00 98.44 191 GLU A N 1
ATOM 1415 C CA . GLU A 1 191 ? 8.071 -0.565 9.998 1.00 98.44 191 GLU A CA 1
ATOM 1416 C C . GLU A 1 191 ? 8.065 -1.718 8.994 1.00 98.44 191 GLU A C 1
ATOM 1418 O O . GLU A 1 191 ? 7.093 -2.471 8.973 1.00 98.44 191 GLU A O 1
ATOM 1423 N N . TRP A 1 192 ? 9.131 -1.894 8.208 1.00 98.69 192 TRP A N 1
ATOM 1424 C CA . TRP A 1 192 ? 9.185 -2.877 7.128 1.00 98.69 192 TRP A CA 1
ATOM 1425 C C . TRP A 1 192 ? 10.383 -3.813 7.238 1.00 98.69 192 TRP A C 1
ATOM 1427 O O . TRP A 1 192 ? 11.471 -3.431 7.671 1.00 98.69 192 TRP A O 1
ATOM 1437 N N . THR A 1 193 ? 10.177 -5.047 6.789 1.00 98.31 193 THR A N 1
ATOM 1438 C CA . THR A 1 193 ? 11.213 -6.065 6.626 1.00 98.31 193 THR A CA 1
ATOM 1439 C C . THR A 1 193 ? 11.351 -6.424 5.149 1.00 98.31 193 THR A C 1
ATOM 1441 O O . THR A 1 193 ? 10.360 -6.652 4.455 1.00 98.31 193 THR A O 1
ATOM 1444 N N . ASN A 1 194 ? 12.595 -6.513 4.677 1.00 97.81 194 ASN A N 1
ATOM 1445 C CA . ASN A 1 194 ? 12.915 -6.984 3.334 1.00 97.81 194 ASN A CA 1
ATOM 1446 C C . ASN A 1 194 ? 12.738 -8.507 3.253 1.00 97.81 194 ASN A C 1
ATOM 1448 O O . ASN A 1 194 ? 13.442 -9.248 3.942 1.00 97.81 194 ASN A O 1
ATOM 1452 N N . ALA A 1 195 ? 11.828 -8.970 2.399 1.00 97.62 195 ALA A N 1
ATOM 1453 C CA . ALA A 1 195 ? 11.607 -10.385 2.108 1.00 97.62 195 ALA A CA 1
ATOM 1454 C C . ALA A 1 195 ? 12.369 -10.874 0.857 1.00 97.62 195 ALA A C 1
ATOM 1456 O O . ALA A 1 195 ? 12.239 -12.037 0.475 1.00 97.62 195 ALA A O 1
ATOM 1457 N N . GLY A 1 196 ? 13.184 -10.023 0.233 1.00 97.19 196 GLY A N 1
ATOM 1458 C CA . GLY A 1 196 ? 13.921 -10.297 -0.999 1.00 97.19 196 GLY A CA 1
ATOM 1459 C C . GLY A 1 196 ? 13.211 -9.749 -2.237 1.00 97.19 196 GLY A C 1
ATOM 1460 O O . GLY A 1 196 ? 12.303 -8.931 -2.140 1.00 97.19 196 GLY A O 1
ATOM 1461 N N . THR A 1 197 ? 13.632 -10.192 -3.416 1.00 96.31 197 THR A N 1
ATOM 1462 C CA . THR A 1 197 ? 13.023 -9.820 -4.704 1.00 96.31 197 THR A CA 1
ATOM 1463 C C . THR A 1 197 ? 12.072 -10.920 -5.164 1.00 96.31 197 THR A C 1
ATOM 1465 O O . THR A 1 197 ? 12.356 -12.096 -4.940 1.00 96.31 197 THR A O 1
ATOM 1468 N N . ASP A 1 198 ? 10.956 -10.543 -5.801 1.00 97.38 198 ASP A N 1
ATOM 1469 C CA . ASP A 1 198 ? 9.950 -11.476 -6.341 1.00 97.38 198 ASP A CA 1
ATOM 1470 C C . ASP A 1 198 ? 9.395 -12.476 -5.304 1.00 97.38 198 ASP A C 1
ATOM 1472 O O . ASP A 1 198 ? 8.893 -13.549 -5.651 1.00 97.38 198 ASP A O 1
ATOM 1476 N N . ASN A 1 199 ? 9.468 -12.139 -4.013 1.00 97.75 199 ASN A N 1
ATOM 1477 C CA . ASN A 1 199 ? 9.046 -13.024 -2.942 1.00 97.75 199 ASN A CA 1
ATOM 1478 C C . ASN A 1 199 ? 7.586 -12.772 -2.547 1.00 97.75 199 ASN A C 1
ATOM 1480 O O . ASN A 1 199 ? 7.251 -11.867 -1.781 1.00 97.75 199 ASN A O 1
ATOM 1484 N N . VAL A 1 200 ? 6.720 -13.658 -3.027 1.00 97.88 200 VAL A N 1
ATOM 1485 C CA . VAL A 1 200 ? 5.280 -13.651 -2.750 1.00 97.88 200 VAL A CA 1
ATOM 1486 C C . VAL A 1 200 ? 4.882 -14.467 -1.517 1.00 97.88 200 VAL A C 1
ATOM 1488 O O . VAL A 1 200 ? 3.695 -14.570 -1.232 1.00 97.88 200 VAL A O 1
ATOM 1491 N N . SER A 1 201 ? 5.823 -15.055 -0.767 1.00 96.06 201 SER A N 1
ATOM 1492 C CA . SER A 1 201 ? 5.496 -15.976 0.336 1.00 96.06 201 SER A CA 1
ATOM 1493 C C . SER A 1 201 ? 4.738 -15.325 1.496 1.00 96.06 201 SER A C 1
ATOM 1495 O O . SER A 1 201 ? 4.168 -16.039 2.315 1.00 96.06 201 SER A O 1
ATOM 1497 N N . GLY A 1 202 ? 4.790 -13.994 1.604 1.00 94.31 202 GLY A N 1
ATOM 1498 C CA . GLY A 1 202 ? 4.016 -13.222 2.577 1.00 94.31 202 GLY A CA 1
ATOM 1499 C C . GLY A 1 202 ? 2.593 -12.891 2.119 1.00 94.31 202 GLY A C 1
ATOM 1500 O O . GLY A 1 202 ? 1.750 -12.619 2.961 1.00 94.31 202 GLY A O 1
ATOM 1501 N N . LEU A 1 203 ? 2.299 -12.954 0.815 1.00 98.44 203 LEU A N 1
ATOM 1502 C CA . LEU A 1 203 ? 0.997 -12.549 0.292 1.00 98.44 203 LEU A CA 1
ATOM 1503 C C . LEU A 1 203 ? -0.093 -13.562 0.661 1.00 98.44 203 LEU A C 1
ATOM 1505 O O . LEU A 1 203 ? 0.116 -14.777 0.659 1.00 98.44 203 LEU A O 1
ATOM 1509 N N . GLY A 1 204 ? -1.289 -13.047 0.924 1.00 98.31 204 GLY A N 1
ATOM 1510 C CA . GLY A 1 204 ? -2.457 -13.810 1.354 1.00 98.31 204 GLY A CA 1
ATOM 1511 C C . GLY A 1 204 ? -2.520 -14.054 2.864 1.00 98.31 204 GLY A C 1
ATOM 1512 O O . GLY A 1 204 ? -3.441 -14.734 3.322 1.00 98.31 204 GLY A O 1
ATOM 1513 N N . SER A 1 205 ? -1.571 -13.536 3.652 1.00 97.25 205 SER A N 1
ATOM 1514 C CA . SER A 1 205 ? -1.604 -13.663 5.110 1.00 97.25 205 SER A CA 1
ATOM 1515 C C . SER A 1 205 ? -0.748 -12.613 5.807 1.00 97.25 205 SER A C 1
ATOM 1517 O O . SER A 1 205 ? 0.366 -12.327 5.395 1.00 97.25 205 SER A O 1
ATOM 1519 N N . HIS A 1 206 ? -1.209 -12.122 6.952 1.00 97.00 206 HIS A N 1
ATOM 1520 C CA . HIS A 1 206 ? -0.395 -11.262 7.796 1.00 97.00 206 HIS A CA 1
ATOM 1521 C C . HIS A 1 206 ? -0.629 -11.586 9.268 1.00 97.00 206 HIS A C 1
ATOM 1523 O O . HIS A 1 206 ? -1.742 -11.908 9.685 1.00 97.00 206 HIS A O 1
ATOM 1529 N N . THR A 1 207 ? 0.432 -11.505 10.067 1.00 92.56 207 THR A N 1
ATOM 1530 C CA . THR A 1 207 ? 0.343 -11.645 11.520 1.00 92.56 207 THR A CA 1
ATOM 1531 C C . THR A 1 207 ? 0.571 -10.301 12.168 1.00 92.56 207 THR A C 1
ATOM 1533 O O . THR A 1 207 ? 1.602 -9.679 11.935 1.00 92.56 207 THR A O 1
ATOM 1536 N N . MET A 1 208 ? -0.334 -9.921 13.059 1.00 92.12 208 MET A N 1
ATOM 1537 C CA . MET A 1 208 ? -0.229 -8.698 13.832 1.00 92.12 208 MET A CA 1
ATOM 1538 C C . MET A 1 208 ? -0.203 -9.046 15.322 1.00 92.12 208 MET A C 1
ATOM 1540 O O . MET A 1 208 ? -1.056 -9.781 15.815 1.00 92.12 208 MET A O 1
ATOM 1544 N N . THR A 1 209 ? 0.794 -8.553 16.056 1.00 90.50 209 THR A N 1
ATOM 1545 C CA . THR A 1 209 ? 1.000 -8.848 17.486 1.00 90.50 209 THR A CA 1
ATOM 1546 C C . THR A 1 209 ? 0.343 -7.821 18.408 1.00 90.50 209 THR A C 1
ATOM 1548 O O . THR A 1 209 ? 0.739 -7.678 19.565 1.00 90.50 209 THR A O 1
ATOM 1551 N N . CYS A 1 210 ? -0.639 -7.093 17.887 1.00 84.50 210 CYS A N 1
ATOM 1552 C CA . CYS A 1 210 ? -1.417 -6.085 18.593 1.00 84.50 210 CYS A CA 1
ATOM 1553 C C . CYS A 1 210 ? -2.570 -6.779 19.329 1.00 84.50 210 CYS A C 1
ATOM 1555 O O . CYS A 1 210 ? -3.158 -7.731 18.819 1.00 84.50 210 CYS A O 1
ATOM 1557 N N . GLY A 1 211 ? -2.877 -6.354 20.551 1.00 70.25 211 GLY A N 1
ATOM 1558 C CA . GLY A 1 211 ? -3.780 -7.083 21.446 1.00 70.25 211 GLY A CA 1
ATOM 1559 C C . GLY A 1 211 ? -4.496 -6.118 22.383 1.00 70.25 211 GLY A C 1
ATOM 1560 O O . GLY A 1 211 ? -3.930 -5.072 22.695 1.00 70.25 211 GLY A O 1
ATOM 1561 N N . PRO A 1 212 ? -5.719 -6.408 22.863 1.00 59.81 212 PRO A N 1
ATOM 1562 C CA . PRO A 1 212 ? -6.208 -5.669 24.013 1.00 59.81 212 PRO A CA 1
ATOM 1563 C C . PRO A 1 212 ? -5.169 -5.855 25.121 1.00 59.81 212 PRO A C 1
ATOM 1565 O O . PRO A 1 212 ? -4.637 -6.957 25.296 1.00 59.81 212 PRO A O 1
ATOM 1568 N N . THR A 1 213 ? -4.833 -4.789 25.845 1.00 51.78 213 THR A N 1
ATOM 1569 C CA . THR A 1 213 ? -4.068 -4.929 27.079 1.00 51.78 213 THR A CA 1
ATOM 1570 C C . THR A 1 213 ? -4.834 -5.898 27.966 1.00 51.78 213 THR A C 1
ATOM 1572 O O . THR A 1 213 ? -5.878 -5.569 28.529 1.00 51.78 213 THR A O 1
ATOM 1575 N N . VAL A 1 214 ? -4.343 -7.134 28.071 1.00 48.97 214 VAL A N 1
ATOM 1576 C CA . VAL A 1 214 ? -4.788 -8.025 29.130 1.00 48.97 214 VAL A CA 1
ATOM 1577 C C . VAL A 1 214 ? -4.203 -7.399 30.380 1.00 48.97 214 VAL A C 1
ATOM 1579 O O . VAL A 1 214 ? -3.026 -7.583 30.687 1.00 48.97 214 VAL A O 1
ATOM 1582 N N . ASN A 1 215 ? -4.996 -6.565 31.052 1.00 46.06 215 ASN A N 1
ATOM 1583 C CA . ASN A 1 215 ? -4.678 -6.116 32.391 1.00 46.06 215 ASN A CA 1
ATOM 1584 C C . ASN A 1 215 ? -4.664 -7.380 33.243 1.00 46.06 215 ASN A C 1
ATOM 1586 O O . ASN A 1 215 ? -5.696 -7.814 33.757 1.00 46.06 215 ASN A O 1
ATOM 1590 N N . PHE A 1 216 ? -3.496 -8.006 33.364 1.00 52.69 216 PHE A N 1
ATOM 1591 C CA . PHE A 1 216 ? -3.248 -8.919 34.453 1.00 52.69 216 PHE A CA 1
ATOM 1592 C C . PHE A 1 216 ? -3.319 -8.045 35.693 1.00 52.69 216 PHE A C 1
ATOM 1594 O O . PHE A 1 216 ? -2.343 -7.411 36.084 1.00 52.69 216 PHE A O 1
ATOM 1601 N N . ASN A 1 217 ? -4.512 -7.959 36.279 1.00 47.53 217 ASN A N 1
ATOM 1602 C CA . ASN A 1 217 ? -4.632 -7.572 37.661 1.00 47.53 217 ASN A CA 1
ATOM 1603 C C . ASN A 1 217 ? -3.885 -8.683 38.393 1.00 47.53 217 ASN A C 1
ATOM 1605 O O . ASN A 1 217 ? -4.443 -9.753 38.643 1.00 47.53 217 ASN A O 1
ATOM 1609 N N . THR A 1 218 ? -2.581 -8.501 38.608 1.00 51.59 218 THR A N 1
ATOM 1610 C CA . THR A 1 218 ? -1.834 -9.299 39.563 1.00 51.59 218 THR A CA 1
ATOM 1611 C C . THR A 1 218 ? -2.517 -9.018 40.880 1.00 51.59 218 THR A C 1
ATOM 1613 O O . THR A 1 218 ? -2.173 -8.075 41.587 1.00 51.59 218 THR A O 1
ATOM 1616 N N . ALA A 1 219 ? -3.544 -9.811 41.179 1.00 48.03 219 ALA A N 1
ATOM 1617 C CA . ALA A 1 219 ? -3.967 -10.022 42.530 1.00 48.03 219 ALA A CA 1
ATOM 1618 C C . ALA A 1 219 ? -2.697 -10.502 43.223 1.00 48.03 219 ALA A C 1
ATOM 1620 O O . ALA A 1 219 ? -2.303 -11.663 43.110 1.00 48.03 219 ALA A O 1
ATOM 1621 N N . THR A 1 220 ? -2.025 -9.595 43.923 1.00 54.22 220 THR A N 1
ATOM 1622 C CA . THR A 1 220 ? -1.163 -9.944 45.040 1.00 54.22 220 THR A CA 1
ATOM 1623 C C . THR A 1 220 ? -2.080 -10.505 46.125 1.00 54.22 220 THR A C 1
ATOM 1625 O O . THR A 1 220 ? -2.267 -9.919 47.187 1.00 54.22 220 THR A O 1
ATOM 1628 N N . GLY A 1 221 ? -2.727 -11.631 45.819 1.00 52.12 221 GLY A N 1
ATOM 1629 C CA . GLY A 1 221 ? -3.425 -12.485 46.751 1.00 52.12 221 GLY A CA 1
ATOM 1630 C C . GLY A 1 221 ? -2.366 -13.240 47.529 1.00 52.12 221 GLY A C 1
ATOM 1631 O O . GLY A 1 221 ? -2.125 -14.414 47.287 1.00 52.12 221 GLY A O 1
ATOM 1632 N N . SER A 1 222 ? -1.710 -12.536 48.444 1.00 52.75 222 SER A N 1
ATOM 1633 C CA . SER A 1 222 ? -1.072 -13.151 49.600 1.00 52.75 222 SER A CA 1
ATOM 1634 C C . SER A 1 222 ? -1.896 -12.786 50.831 1.00 52.75 222 SER A C 1
ATOM 1636 O O . SER A 1 222 ? -1.403 -12.158 51.764 1.00 52.75 222 SER A O 1
ATOM 1638 N N . ALA A 1 223 ? -3.166 -13.186 50.837 1.00 49.38 223 ALA A N 1
ATOM 1639 C CA . ALA A 1 223 ? -3.841 -13.479 52.091 1.00 49.38 223 ALA A CA 1
ATOM 1640 C C . ALA A 1 223 ? -3.513 -14.938 52.434 1.00 49.38 223 ALA A C 1
ATOM 1642 O O . ALA A 1 223 ? -4.299 -15.848 52.190 1.00 49.38 223 ALA A O 1
ATOM 1643 N N . LEU A 1 224 ? -2.306 -15.171 52.956 1.00 47.84 224 LEU A N 1
ATOM 1644 C CA . LEU A 1 224 ? -2.127 -16.289 53.871 1.00 47.84 224 LEU A CA 1
ATOM 1645 C C . LEU A 1 224 ? -2.789 -15.839 55.172 1.00 47.84 224 LEU A C 1
ATOM 1647 O O . LEU A 1 224 ? -2.164 -15.162 55.989 1.00 47.84 224 LEU A O 1
ATOM 1651 N N . GLU A 1 225 ? -4.076 -16.142 55.332 1.00 53.34 225 GLU A N 1
ATOM 1652 C CA . GLU A 1 225 ? -4.699 -16.080 56.648 1.00 53.34 225 GLU A CA 1
ATOM 1653 C C . GLU A 1 225 ? -3.983 -17.099 57.537 1.00 53.34 225 GLU A C 1
ATOM 1655 O O . GLU A 1 225 ? -4.168 -18.311 57.436 1.00 53.34 225 GLU A O 1
ATOM 1660 N N . ASN A 1 226 ? -3.090 -16.589 58.380 1.00 49.03 226 ASN A N 1
ATOM 1661 C CA . ASN A 1 226 ? -2.498 -17.341 59.468 1.00 49.03 226 ASN A CA 1
ATOM 1662 C C . ASN A 1 226 ? -3.580 -17.561 60.531 1.00 49.03 226 ASN A C 1
ATOM 1664 O O . ASN A 1 226 ? -3.734 -16.752 61.447 1.00 49.03 226 ASN A O 1
ATOM 1668 N N . THR A 1 227 ? -4.348 -18.642 60.413 1.00 52.00 227 THR A N 1
ATOM 1669 C CA . THR A 1 227 ? -5.167 -19.131 61.523 1.00 52.00 227 THR A CA 1
ATOM 1670 C C . THR A 1 227 ? -4.232 -19.743 62.566 1.00 52.00 227 THR A C 1
ATOM 1672 O O . THR A 1 227 ? -3.913 -20.933 62.517 1.00 52.00 227 THR A O 1
ATOM 1675 N N . GLY A 1 228 ? -3.743 -18.913 63.488 1.00 60.22 228 GLY A N 1
ATOM 1676 C CA . GLY A 1 228 ? -3.050 -19.388 64.684 1.00 60.22 228 GLY A CA 1
ATOM 1677 C C . GLY A 1 228 ? -3.965 -20.294 65.527 1.00 60.22 228 GLY A C 1
ATOM 1678 O O . GLY A 1 228 ? -5.188 -20.140 65.475 1.00 60.22 228 GLY A O 1
ATOM 1679 N N . PRO A 1 229 ? -3.415 -21.250 66.297 1.00 59.84 229 PRO A N 1
ATOM 1680 C CA . PRO A 1 229 ? -4.229 -22.166 67.084 1.00 59.84 229 PRO A CA 1
ATOM 1681 C C . PRO A 1 229 ? -4.883 -21.427 68.257 1.00 59.84 229 PRO A C 1
ATOM 1683 O O . PRO A 1 229 ? -4.206 -20.782 69.059 1.00 59.84 229 PRO A O 1
ATOM 1686 N N . ALA A 1 230 ? -6.208 -21.540 68.355 1.00 53.84 230 ALA A N 1
ATOM 1687 C CA . ALA A 1 230 ? -6.970 -21.093 69.510 1.00 53.84 230 ALA A CA 1
ATOM 1688 C C . ALA A 1 230 ? -6.586 -21.931 70.739 1.00 53.84 230 ALA A C 1
ATOM 1690 O O . ALA A 1 230 ? -6.666 -23.159 70.718 1.00 53.84 230 ALA A O 1
ATOM 1691 N N . THR A 1 231 ? -6.165 -21.259 71.805 1.00 56.88 231 THR A N 1
ATOM 1692 C CA . THR A 1 231 ? -5.980 -21.846 73.132 1.00 56.88 231 THR A CA 1
ATOM 1693 C C . THR A 1 231 ? -7.331 -22.124 73.788 1.00 56.88 231 THR A C 1
ATOM 1695 O O . THR A 1 231 ? -8.115 -21.188 73.959 1.00 56.88 231 THR A O 1
ATOM 1698 N N . VAL A 1 232 ? -7.541 -23.369 74.225 1.00 49.09 232 VAL A N 1
ATOM 1699 C CA . VAL A 1 232 ? -8.261 -23.730 75.461 1.00 49.09 232 VAL A CA 1
ATOM 1700 C C . VAL A 1 232 ? -7.456 -24.823 76.148 1.00 49.09 232 VAL A C 1
ATOM 1702 O O . VAL A 1 232 ? -7.058 -25.771 75.435 1.00 49.09 232 VAL A O 1
#

pLDDT: mean 87.1, std 18.58, range [40.16, 98.94]

Radius of gyration: 30.25 Å; Cα contacts (8 Å, |Δi|>4): 526; chains: 1; bounding box: 70×70×95 Å

Solvent-accessible surface area (backbone atoms only — not comparable to full-atom values): 13354 Å² total; per-residue (Å²): 136,84,90,85,87,90,82,84,81,83,77,82,84,78,81,77,80,80,79,78,80,80,80,71,81,83,77,77,78,73,82,49,41,62,62,18,86,53,52,30,69,42,31,44,30,29,22,82,50,96,36,38,21,3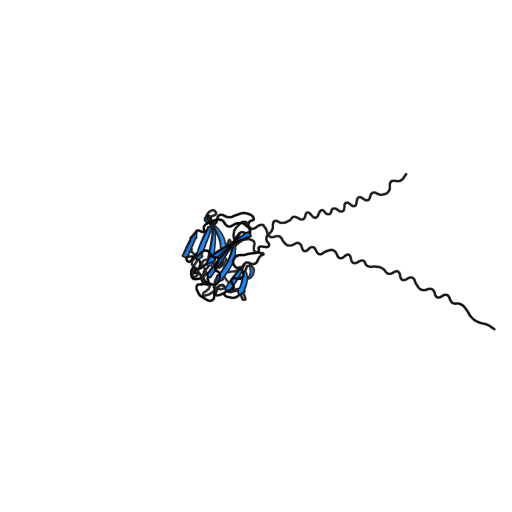7,43,27,38,32,27,64,45,80,48,71,42,62,31,63,46,26,31,46,30,23,18,55,69,17,31,82,53,71,72,30,78,44,76,42,70,62,71,46,46,43,74,39,51,52,35,35,16,16,75,77,32,75,86,62,87,84,52,47,71,36,53,79,54,31,66,64,56,26,28,34,20,44,33,39,34,32,66,83,76,72,40,54,38,16,52,49,52,26,71,52,32,49,28,85,54,27,33,44,39,93,93,40,46,44,44,47,19,12,35,35,46,40,37,80,63,45,67,36,45,57,62,79,46,69,81,61,47,32,56,15,35,67,53,52,64,79,45,43,41,77,64,45,58,67,46,55,87,58,67,84,55,77,69,66,64,45,29,72,69,76,76,74,76,75,71,82,78,74,76,76,78,77,79,69,85,82,88,130

Secondary structure (DSSP, 8-state):
---------PPP--------------------PPPP-SEEEEEEEE-SSTT-EEEEEEE-SSS-EEGGGEEEEEEGGG-SS-SEEEE--SEE-TT-EEEEE-TT--S-SS-EE-TTTTT--TT-EEEEEETTTTEEEEEES-TT---TT--EETTEESTT-EEEE-TT--S---SPPP--GGG--TTHHHHEEE--SS--TTTT-----------------------PPPP-

Nearest PDB structures (foldseek):
  3gef-assembly2_B  TM=7.206E-01  e=1.288E-03  Homo sapiens
  6ghd-assembly2_F  TM=6.428E-01  e=5.017E-04  Homo sapiens
  7crg-assembly2_B  TM=6.404E-01  e=1.366E-03  Homo sapiens
  1ufg-assembly1_A  TM=5.338E-01  e=9.591E-04  Mus musculus
  1ifr-assembly1_A  TM=6.354E-01  e=2.188E-03  Homo sapiens

Mean predicted aligned error: 10.95 Å